Protein AF-A0A168PAD0-F1 (afdb_monomer)

Organism: NCBI:txid747725

Foldseek 3Di:
DPDAQEAEFAWFDDPNFIATADLQAQHGDDGGPLNVVLVVLVCQQVDALAEHEYEYEHHNHPGAAELVVNLVSVLVVLQVSQVVFFPHDHRDRLDRQQFDADDPDDDDDSCVVQDDDQVVCPPDDDSDPTDGRYHYAYAYDPRHHYDPPDDRRRHYYDQEDELPPDQQQDLLSLQQSQCVRLQPQGTAYARDPDHNPDPPPPPCDLQSVLCQCQPPSHNNLLAGDLNYAHDYYDDDPCPVCVVVVVVVVVLSVVSNVCSVVVNRDDDARDPRDPDRDDRDDDDD

Secondary structure (DSSP, 8-state):
-----EEEEEEEEETTEEEEE-TTT-PEEEEEHHHHHHHHHHHHHHS-S-EEEEEEE--S-SSPPBHHHHHHHHHHHHHHHHHTSTTPPPPBTTB-TTB----SSSPPPHHHHH---GGGGGSSSS----S---EEEEEE-TTSBPPTTPPPSSEEPP-EEETTSS---SHHHHHHHHHHHHHS-SSEEEEE---TTS-S-----HHHHHHHHHSTTTT-GGGS-TT-EEEEEE-S-HHHHHHHHHHHHHHHHHHHHHHHHT---PPPPPTT-SS---------

Structure (mmCIF, N/CA/C/O backbone):
data_AF-A0A168PAD0-F1
#
_entry.id   AF-A0A168PAD0-F1
#
loop_
_atom_site.group_PDB
_atom_site.id
_atom_site.type_symbol
_atom_site.label_atom_id
_atom_site.label_alt_id
_atom_site.label_comp_id
_atom_site.label_asym_id
_atom_site.label_entity_id
_atom_site.label_seq_id
_atom_site.pdbx_PDB_ins_code
_atom_site.Cartn_x
_atom_site.Cartn_y
_atom_site.Cartn_z
_atom_site.occupancy
_atom_site.B_iso_or_equiv
_atom_site.auth_seq_id
_atom_site.auth_comp_id
_atom_site.auth_asym_id
_atom_site.auth_atom_id
_atom_site.pdbx_PDB_model_num
ATOM 1 N N . MET A 1 1 ? -12.397 -4.092 -12.995 1.00 30.86 1 MET A N 1
ATOM 2 C CA . MET A 1 1 ? -11.655 -2.918 -12.488 1.00 30.86 1 MET A CA 1
ATOM 3 C C . MET A 1 1 ? -10.176 -3.106 -12.804 1.00 30.86 1 MET A C 1
ATOM 5 O O . MET A 1 1 ? -9.681 -4.221 -12.691 1.00 30.86 1 MET A O 1
ATOM 9 N N . ILE A 1 2 ? -9.504 -2.069 -13.299 1.00 31.31 2 ILE A N 1
ATOM 10 C CA . ILE A 1 2 ? -8.097 -2.112 -13.714 1.00 31.31 2 ILE A CA 1
ATOM 11 C C . ILE A 1 2 ? -7.211 -2.042 -12.455 1.00 31.31 2 ILE A C 1
ATOM 13 O O . ILE A 1 2 ? -7.026 -0.975 -11.891 1.00 31.31 2 ILE A O 1
ATOM 17 N N . GLY A 1 3 ? -6.747 -3.209 -12.000 1.00 49.91 3 GLY A N 1
ATOM 18 C CA . GLY A 1 3 ? -5.393 -3.519 -11.507 1.00 49.91 3 GLY A CA 1
ATOM 19 C C . GLY A 1 3 ? -4.693 -2.727 -10.394 1.00 49.91 3 GLY A C 1
ATOM 20 O O . GLY A 1 3 ? -3.545 -3.062 -10.133 1.00 49.91 3 GLY A O 1
ATOM 21 N N . ILE A 1 4 ? -5.282 -1.728 -9.731 1.00 51.38 4 ILE A N 1
ATOM 22 C CA . ILE A 1 4 ? -4.601 -1.093 -8.585 1.00 51.38 4 ILE A CA 1
ATOM 23 C C . ILE A 1 4 ? -4.608 -2.077 -7.402 1.00 51.38 4 ILE A C 1
ATOM 25 O O . ILE A 1 4 ? -5.664 -2.540 -6.967 1.00 51.38 4 ILE A O 1
ATOM 29 N N . ARG A 1 5 ? -3.413 -2.449 -6.932 1.00 70.50 5 ARG A N 1
ATOM 30 C CA . ARG A 1 5 ? -3.175 -3.399 -5.822 1.00 70.50 5 ARG A CA 1
ATOM 31 C C . ARG A 1 5 ? -2.436 -2.765 -4.647 1.00 70.50 5 ARG A C 1
ATOM 33 O O . ARG A 1 5 ? -2.144 -3.440 -3.665 1.00 70.50 5 ARG A O 1
ATOM 40 N N . TYR A 1 6 ? -2.140 -1.477 -4.758 1.00 77.44 6 TYR A N 1
ATOM 41 C CA . TYR A 1 6 ? -1.483 -0.687 -3.737 1.00 77.44 6 TYR A CA 1
ATOM 42 C C . TYR A 1 6 ? -2.097 0.707 -3.707 1.00 77.44 6 TYR A C 1
ATOM 44 O O . TYR A 1 6 ? -2.175 1.372 -4.740 1.00 77.44 6 TYR A O 1
ATOM 52 N N . LEU A 1 7 ? -2.537 1.128 -2.531 1.00 79.31 7 LEU A N 1
ATOM 53 C CA . LEU A 1 7 ? -3.047 2.460 -2.261 1.00 79.31 7 LEU A CA 1
ATOM 54 C C . LEU A 1 7 ? -2.111 3.121 -1.266 1.00 79.31 7 LEU A C 1
ATOM 56 O O . LEU A 1 7 ? -1.847 2.565 -0.204 1.00 79.31 7 LEU A O 1
ATOM 60 N N . ASP A 1 8 ? -1.632 4.307 -1.616 1.00 80.81 8 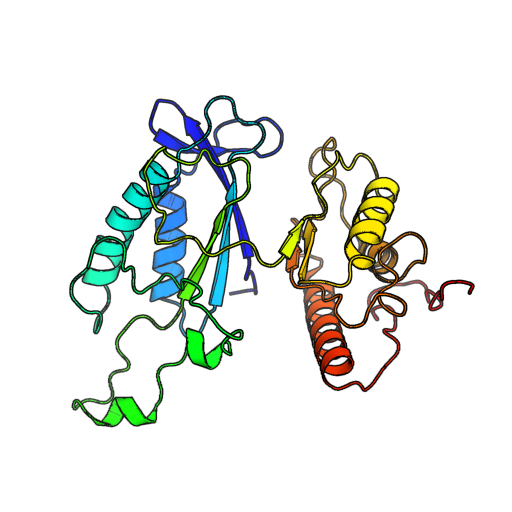ASP A N 1
ATOM 61 C CA . ASP A 1 8 ? -0.766 5.091 -0.753 1.00 80.81 8 ASP A CA 1
ATOM 62 C C . ASP A 1 8 ? -1.521 6.318 -0.253 1.00 80.81 8 ASP A C 1
ATOM 64 O O . ASP A 1 8 ? -1.874 7.199 -1.038 1.00 80.81 8 ASP A O 1
ATOM 68 N N . ILE A 1 9 ? -1.831 6.349 1.041 1.00 86.75 9 ILE A N 1
ATOM 69 C CA . ILE A 1 9 ? -2.755 7.322 1.620 1.00 86.75 9 ILE A CA 1
ATOM 70 C C . ILE A 1 9 ? -2.011 8.133 2.668 1.00 86.75 9 ILE A C 1
ATOM 72 O O . ILE A 1 9 ? -1.658 7.632 3.735 1.00 86.75 9 ILE A O 1
ATOM 76 N N . ASN A 1 10 ? -1.803 9.411 2.375 1.00 88.56 10 ASN A N 1
ATOM 77 C CA . ASN A 1 10 ? -1.259 10.345 3.344 1.00 88.56 10 ASN A CA 1
ATOM 78 C C . ASN A 1 10 ? -2.397 10.981 4.149 1.00 88.56 10 ASN A C 1
ATOM 80 O O . ASN A 1 10 ? -3.349 11.509 3.573 1.00 88.56 10 ASN A O 1
ATOM 84 N N . LEU A 1 11 ? -2.305 10.905 5.473 1.00 92.75 11 LEU A N 1
ATOM 85 C CA . LEU A 1 11 ? -3.314 11.377 6.411 1.00 92.75 11 LEU A CA 1
ATOM 86 C C . LEU A 1 11 ? -2.775 12.522 7.263 1.00 92.75 11 LEU A C 1
ATOM 88 O O . LEU A 1 11 ? -1.593 12.577 7.598 1.00 92.75 11 LEU A O 1
ATOM 92 N N . CYS A 1 12 ? -3.665 13.419 7.664 1.00 92.69 12 CYS A N 1
ATOM 93 C CA . CYS A 1 12 ? -3.387 14.416 8.688 1.00 92.69 12 CYS A CA 1
ATOM 94 C C . CYS A 1 12 ? -4.650 14.768 9.466 1.00 92.69 12 CYS A C 1
ATOM 96 O O . CYS A 1 12 ? -5.770 14.450 9.053 1.00 92.69 12 CYS A O 1
ATOM 98 N N . LYS A 1 13 ? -4.475 15.435 10.609 1.00 93.69 13 LYS A N 1
ATOM 99 C CA . LYS A 1 13 ? -5.596 16.027 11.338 1.00 93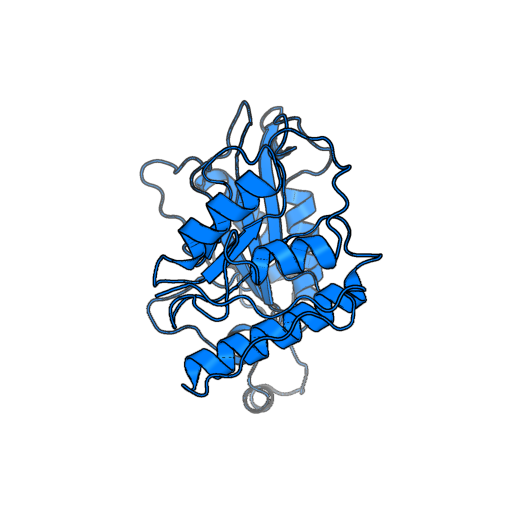.69 13 LYS A CA 1
ATOM 100 C C . LYS A 1 13 ? -5.892 17.407 10.765 1.00 93.69 13 LYS A C 1
ATOM 102 O O . LYS A 1 13 ? -5.046 18.300 10.785 1.00 93.69 13 LYS A O 1
ATOM 107 N N . HIS A 1 14 ? -7.118 17.597 10.297 1.00 91.75 14 HIS A N 1
ATOM 108 C CA . HIS A 1 14 ? -7.639 18.899 9.910 1.00 91.75 14 HIS A CA 1
ATOM 109 C C . HIS A 1 14 ? -8.896 19.182 10.722 1.00 91.75 14 HIS A C 1
ATOM 111 O O . HIS A 1 14 ? -9.855 18.418 10.672 1.00 91.75 14 HIS A O 1
ATOM 117 N N . GLN A 1 15 ? -8.878 20.262 11.509 1.00 89.50 15 GLN A N 1
ATOM 118 C CA . GLN A 1 15 ? -9.999 20.635 12.387 1.00 89.50 15 GLN A CA 1
ATOM 119 C C . GLN A 1 15 ? -10.435 19.498 13.338 1.00 89.50 15 GLN A C 1
ATOM 121 O O . GLN A 1 15 ? -11.611 19.350 13.650 1.00 89.50 15 GLN A O 1
ATOM 126 N N . GLY A 1 16 ? -9.480 18.681 13.797 1.00 86.88 16 GLY A N 1
ATOM 127 C CA . GLY A 1 16 ? -9.737 17.547 14.692 1.00 86.88 16 GLY A CA 1
ATOM 128 C C . GLY A 1 16 ? -10.266 16.280 14.009 1.00 86.88 16 GLY A C 1
ATOM 129 O O . GLY A 1 16 ? -10.467 15.282 14.691 1.00 86.88 16 GLY A O 1
ATOM 130 N N . ILE A 1 17 ? -10.453 16.290 12.686 1.00 92.25 17 ILE A N 1
ATOM 131 C CA . ILE A 1 17 ? -10.908 15.137 11.899 1.00 92.25 17 ILE A CA 1
ATOM 132 C C . ILE A 1 17 ? -9.728 14.568 11.108 1.00 92.25 17 ILE A C 1
ATOM 134 O O . ILE A 1 17 ? -8.899 15.316 10.584 1.00 92.25 17 ILE A O 1
ATOM 138 N N . ILE A 1 18 ? -9.653 13.238 11.011 1.00 95.06 18 ILE A N 1
ATOM 139 C CA . ILE A 1 18 ? -8.667 12.561 10.167 1.00 95.06 18 ILE A CA 1
ATOM 140 C C . ILE A 1 18 ? -9.104 12.677 8.705 1.00 95.06 18 ILE A C 1
ATOM 142 O O . ILE A 1 18 ? -10.144 12.145 8.304 1.00 95.06 18 ILE A O 1
ATOM 146 N N . THR A 1 19 ? -8.293 13.352 7.897 1.00 94.81 19 THR A N 1
ATOM 147 C CA . THR A 1 19 ? -8.548 13.546 6.468 1.00 94.81 19 THR A CA 1
ATOM 148 C C . THR A 1 19 ? -7.358 13.116 5.623 1.00 94.81 19 THR A C 1
ATOM 150 O O . THR A 1 19 ? -6.249 12.941 6.133 1.00 94.81 19 THR A O 1
ATOM 153 N N . THR A 1 20 ? -7.592 12.923 4.328 1.00 92.06 20 THR A N 1
ATOM 154 C CA . THR A 1 20 ? -6.507 12.750 3.360 1.00 92.06 20 THR A CA 1
ATOM 155 C C . THR A 1 20 ? -5.791 14.074 3.139 1.00 92.06 20 THR A C 1
ATOM 157 O O . THR A 1 20 ? -6.423 15.128 3.112 1.00 92.06 20 THR A O 1
ATOM 160 N N . CYS A 1 21 ? -4.469 14.041 3.005 1.00 87.38 21 CYS A N 1
ATOM 161 C CA . CYS A 1 21 ? -3.647 15.240 2.881 1.00 87.38 21 CYS A CA 1
ATOM 162 C C . CYS A 1 21 ? -2.619 15.077 1.765 1.00 87.38 21 CYS A C 1
ATOM 164 O O . CYS A 1 21 ? -2.100 13.993 1.518 1.00 87.38 21 CYS A O 1
ATOM 166 N N . SER A 1 22 ? -2.313 16.165 1.072 1.00 81.12 22 SER A N 1
ATOM 167 C CA . SER A 1 22 ? -1.296 16.189 0.025 1.00 81.12 22 SER A CA 1
ATOM 168 C C . SER A 1 22 ? 0.078 15.849 0.608 1.00 81.12 22 SER A C 1
ATOM 170 O O . SER A 1 22 ? 0.540 16.501 1.541 1.00 81.12 22 SER A O 1
ATOM 172 N N . SER A 1 23 ? 0.769 14.852 0.050 1.00 77.12 23 SER A N 1
ATOM 173 C CA . SER A 1 23 ? 2.157 14.533 0.434 1.00 77.12 23 SER A CA 1
ATOM 174 C C . SER A 1 23 ? 3.158 15.634 0.071 1.00 77.12 23 SER A C 1
ATOM 176 O O . SER A 1 23 ? 4.284 15.621 0.563 1.00 77.12 23 SER A O 1
ATOM 178 N N . LYS A 1 24 ? 2.763 16.584 -0.788 1.00 73.12 24 LYS A N 1
ATOM 179 C CA . LYS A 1 24 ? 3.626 17.664 -1.277 1.00 73.12 24 LYS A CA 1
ATOM 180 C C . LYS A 1 24 ? 3.738 18.820 -0.287 1.00 73.12 24 LYS A C 1
ATOM 182 O O . LYS A 1 24 ? 4.821 19.356 -0.089 1.00 73.12 24 LYS A O 1
ATOM 187 N N . ASP A 1 25 ? 2.611 19.243 0.267 1.00 77.62 25 ASP A N 1
ATOM 188 C CA . ASP A 1 25 ? 2.506 20.469 1.066 1.00 77.62 25 ASP A CA 1
ATOM 189 C C . ASP A 1 25 ? 1.687 20.289 2.350 1.00 77.62 25 ASP A C 1
ATOM 191 O O . ASP A 1 25 ? 1.442 21.258 3.066 1.00 77.62 25 ASP A O 1
ATOM 195 N N . GLY A 1 26 ? 1.244 19.062 2.642 1.00 81.00 26 GLY A N 1
ATOM 196 C CA . GLY A 1 26 ? 0.466 18.741 3.834 1.00 81.00 26 GLY A CA 1
ATOM 197 C C . GLY A 1 26 ? -0.939 19.332 3.845 1.00 81.00 26 GLY A C 1
ATOM 198 O O . GLY A 1 26 ? -1.610 19.269 4.876 1.00 81.00 26 GLY A O 1
ATOM 199 N N . SER A 1 27 ? -1.390 19.925 2.734 1.00 86.50 27 SER A N 1
ATOM 200 C CA . SER A 1 27 ? -2.713 20.536 2.649 1.00 86.50 27 SER A CA 1
ATOM 201 C C . SER A 1 27 ? -3.809 19.475 2.754 1.00 86.50 27 SER A C 1
ATOM 203 O O . SER A 1 27 ? -3.714 18.395 2.166 1.00 86.50 27 SER A O 1
ATOM 205 N N . ALA A 1 28 ? -4.851 19.778 3.529 1.00 89.25 28 ALA A N 1
ATOM 206 C CA . ALA A 1 28 ? -6.005 18.902 3.670 1.00 89.25 28 ALA A CA 1
ATOM 207 C C . ALA A 1 28 ? -6.751 18.791 2.334 1.00 89.25 28 ALA A C 1
ATOM 209 O O . ALA A 1 28 ? -7.076 19.796 1.700 1.00 89.25 28 ALA A O 1
ATOM 210 N N . LEU A 1 29 ? -7.035 17.560 1.926 1.00 88.25 29 LEU A N 1
ATOM 211 C CA . LEU A 1 29 ? -7.863 17.239 0.774 1.00 88.25 29 LEU A CA 1
ATOM 212 C C . LEU A 1 29 ? -9.322 17.055 1.214 1.00 88.25 29 LEU A C 1
ATOM 214 O O . LEU A 1 29 ? -9.646 17.010 2.401 1.00 88.25 29 LEU A O 1
ATOM 218 N N . GLN A 1 30 ? -10.217 16.957 0.229 1.00 87.25 30 GLN A N 1
ATOM 219 C CA . GLN A 1 30 ? -11.663 16.918 0.465 1.00 87.25 30 GLN A CA 1
ATOM 220 C C . GLN A 1 30 ? -12.162 15.608 1.091 1.00 87.25 30 GLN A C 1
ATOM 222 O O . GLN A 1 30 ? -13.190 15.627 1.760 1.00 87.25 30 GLN A O 1
ATOM 227 N N . LYS A 1 31 ? -11.481 14.478 0.857 1.00 90.06 31 LYS A N 1
ATOM 228 C CA . LYS A 1 31 ? -11.929 13.165 1.343 1.00 90.06 31 LYS A CA 1
ATOM 229 C C . LYS A 1 31 ? -11.437 12.901 2.760 1.00 90.06 31 LYS A C 1
ATOM 231 O O . LYS A 1 31 ? -10.225 12.908 2.996 1.00 90.06 31 LYS A O 1
ATOM 236 N N . THR A 1 32 ? -12.356 12.573 3.662 1.00 94.19 32 THR A N 1
ATOM 237 C CA . THR A 1 32 ? -11.999 12.103 5.003 1.00 94.19 32 THR A CA 1
ATOM 238 C C . THR A 1 32 ? -11.404 10.698 4.942 1.00 94.19 32 THR A C 1
ATOM 240 O O . THR A 1 32 ? -11.571 9.972 3.958 1.00 94.19 32 THR A O 1
ATOM 243 N N . PHE A 1 33 ? -10.717 10.277 6.005 1.00 94.75 33 PHE A N 1
ATOM 244 C CA . PHE A 1 33 ? -10.249 8.893 6.083 1.00 94.75 33 PHE A CA 1
ATOM 245 C C . PHE A 1 33 ? -11.413 7.895 6.121 1.00 94.75 33 PHE A C 1
ATOM 247 O O . PHE A 1 33 ? -11.327 6.831 5.512 1.00 94.75 33 PHE A O 1
ATOM 254 N N . THR A 1 34 ? -12.527 8.281 6.747 1.00 95.38 34 THR A N 1
ATOM 255 C CA . THR A 1 34 ? -13.768 7.504 6.763 1.00 95.38 34 THR A CA 1
ATOM 256 C C . THR A 1 34 ? -14.314 7.264 5.357 1.00 95.38 34 THR A C 1
ATOM 258 O O . THR A 1 34 ? -14.653 6.130 5.026 1.00 95.38 34 THR A O 1
ATOM 261 N N . ASP A 1 35 ? -14.340 8.291 4.502 1.00 93.00 35 ASP A N 1
ATOM 262 C CA . ASP A 1 35 ? -14.800 8.151 3.112 1.00 93.00 35 ASP A CA 1
ATOM 263 C C . ASP A 1 35 ? -13.930 7.157 2.335 1.00 93.00 35 ASP A C 1
ATOM 265 O O . ASP A 1 35 ? -14.433 6.287 1.628 1.00 93.00 35 ASP A O 1
ATOM 269 N N . VAL A 1 36 ? -12.608 7.259 2.497 1.00 92.19 36 VAL A N 1
ATOM 270 C CA . VAL A 1 36 ? -11.660 6.394 1.787 1.00 92.19 36 VAL A CA 1
ATOM 271 C C . VAL A 1 36 ? -11.732 4.951 2.278 1.00 92.19 36 VAL A C 1
ATOM 273 O O . VAL A 1 36 ? -11.723 4.029 1.465 1.00 92.19 36 VAL A O 1
ATOM 276 N N . LEU A 1 37 ? -11.835 4.733 3.590 1.00 94.31 37 LEU A N 1
ATOM 277 C CA . LEU A 1 37 ? -12.022 3.393 4.136 1.00 94.31 37 LEU A CA 1
ATOM 278 C C . LEU A 1 37 ? -13.358 2.789 3.700 1.00 94.31 37 LEU A C 1
ATOM 280 O O . LEU A 1 37 ? -13.387 1.611 3.361 1.00 94.31 37 LEU A O 1
ATOM 284 N N . ASN A 1 38 ? -14.438 3.570 3.641 1.00 94.44 38 ASN A N 1
ATOM 285 C CA . ASN A 1 38 ? -15.711 3.087 3.107 1.00 94.44 38 ASN A CA 1
ATOM 286 C C . ASN A 1 38 ? -15.581 2.608 1.659 1.00 94.44 38 ASN A C 1
ATOM 288 O O . ASN A 1 38 ? -16.048 1.513 1.353 1.00 94.44 38 ASN A O 1
ATOM 292 N N . ASP A 1 39 ? -14.899 3.366 0.794 1.00 91.00 39 ASP A N 1
ATOM 293 C CA . ASP A 1 39 ? -14.623 2.945 -0.587 1.00 91.00 39 ASP A CA 1
ATOM 294 C C . ASP A 1 39 ? -13.841 1.611 -0.623 1.00 91.00 39 ASP A C 1
ATOM 296 O O . ASP A 1 39 ? -14.162 0.710 -1.401 1.00 91.00 39 ASP A O 1
ATOM 300 N N . ILE A 1 40 ? -12.840 1.458 0.252 1.00 92.38 40 ILE A N 1
ATOM 301 C CA . ILE A 1 40 ? -12.007 0.250 0.385 1.00 92.38 40 ILE A CA 1
ATOM 302 C C . ILE A 1 40 ? -12.827 -0.957 0.860 1.00 92.38 40 ILE A C 1
ATOM 304 O O . ILE A 1 40 ? -12.716 -2.044 0.284 1.00 92.38 40 ILE A O 1
ATOM 308 N N . PHE A 1 41 ? -13.651 -0.791 1.895 1.00 91.81 41 PHE A N 1
ATOM 309 C CA . PHE A 1 41 ? -14.495 -1.858 2.428 1.00 91.81 41 PHE A CA 1
ATOM 310 C C . PHE A 1 41 ? -15.586 -2.263 1.437 1.00 91.81 41 PHE A C 1
ATOM 312 O O . PHE A 1 41 ? -15.759 -3.455 1.190 1.00 91.81 41 PHE A O 1
ATOM 319 N N . HIS A 1 42 ? -16.254 -1.299 0.795 1.00 90.44 42 HIS A N 1
ATOM 320 C CA . HIS A 1 42 ? -17.215 -1.581 -0.271 1.00 90.44 42 HIS A CA 1
ATOM 321 C C . HIS A 1 42 ? -16.571 -2.366 -1.409 1.00 90.44 42 HIS A C 1
ATOM 323 O O . HIS A 1 42 ? -17.093 -3.404 -1.810 1.00 90.44 42 HIS A O 1
ATOM 329 N N . PHE A 1 43 ? -15.397 -1.938 -1.878 1.00 87.88 43 PHE A N 1
ATOM 330 C CA . PHE A 1 43 ? -14.661 -2.689 -2.890 1.00 87.88 43 PHE A CA 1
ATOM 331 C C . PHE A 1 43 ? -14.342 -4.117 -2.429 1.00 87.88 43 PHE A C 1
ATOM 333 O O . PHE A 1 43 ? -14.507 -5.059 -3.202 1.00 87.88 43 PHE A O 1
ATOM 340 N N . SER A 1 44 ? -13.918 -4.284 -1.174 1.00 87.75 44 SER A N 1
ATOM 341 C CA . SER A 1 44 ? -13.547 -5.586 -0.606 1.00 87.75 44 SER A CA 1
ATOM 342 C C . SER A 1 44 ? -14.739 -6.516 -0.380 1.00 87.75 44 SER A C 1
ATOM 344 O O . SER A 1 44 ? -14.592 -7.734 -0.388 1.00 87.75 44 SER A O 1
ATOM 346 N N . ARG A 1 45 ? -15.932 -5.959 -0.193 1.00 83.25 45 ARG A N 1
ATOM 347 C CA . ARG A 1 45 ? -17.167 -6.733 -0.115 1.00 83.25 45 ARG A CA 1
ATOM 348 C C . ARG A 1 45 ? -17.673 -7.121 -1.505 1.00 83.25 45 ARG A C 1
ATOM 350 O O . ARG A 1 45 ? -18.065 -8.262 -1.720 1.00 83.25 45 ARG A O 1
ATOM 357 N N . ASP A 1 46 ? -17.650 -6.179 -2.444 1.00 83.62 46 ASP A N 1
ATOM 358 C CA . ASP A 1 46 ? -18.325 -6.327 -3.736 1.00 83.62 46 ASP A CA 1
ATOM 359 C C . ASP A 1 46 ? -17.443 -7.028 -4.790 1.00 83.62 46 ASP A C 1
ATOM 361 O O . ASP A 1 46 ? -17.946 -7.652 -5.727 1.00 83.62 46 ASP A O 1
ATOM 365 N N . SER A 1 47 ? -16.116 -6.943 -4.658 1.00 82.94 47 SER A N 1
ATOM 366 C CA . SER A 1 47 ? -15.161 -7.655 -5.514 1.00 82.94 47 SER A CA 1
ATOM 367 C C . SER A 1 47 ? -14.634 -8.885 -4.793 1.00 82.94 47 SER A C 1
ATOM 369 O O . SER A 1 47 ? -14.178 -8.786 -3.661 1.00 82.94 47 SER A O 1
ATOM 371 N N . VAL A 1 48 ? -14.635 -10.043 -5.453 1.00 80.75 48 VAL A N 1
ATOM 372 C CA . VAL A 1 48 ? -14.173 -11.309 -4.859 1.00 80.75 48 VAL A CA 1
ATOM 373 C C . VAL A 1 48 ? -12.731 -11.639 -5.247 1.00 80.75 48 VAL A C 1
ATOM 375 O O . VAL A 1 48 ? -12.272 -11.272 -6.333 1.00 80.75 48 VAL A O 1
ATOM 378 N N . GLN A 1 49 ? -12.035 -12.370 -4.372 1.00 79.25 49 GLN A N 1
ATOM 379 C CA . GLN A 1 49 ? -10.697 -12.931 -4.595 1.00 79.25 49 GLN A CA 1
ATOM 380 C C . GLN A 1 49 ? -9.642 -11.882 -4.967 1.00 79.25 49 GLN A C 1
ATOM 382 O O . GLN A 1 49 ? -8.762 -12.120 -5.796 1.00 79.25 49 GLN A O 1
ATOM 387 N N . GLN A 1 50 ? -9.742 -10.687 -4.388 1.00 81.62 50 GLN A N 1
ATOM 388 C CA . GLN A 1 50 ? -8.734 -9.647 -4.542 1.00 81.62 50 GLN A CA 1
ATOM 389 C C . GLN A 1 50 ? -7.864 -9.572 -3.286 1.00 81.62 50 GLN A C 1
ATOM 391 O O . GLN A 1 50 ? -8.322 -9.785 -2.164 1.00 81.62 50 GLN A O 1
ATOM 396 N N . PHE A 1 51 ? -6.597 -9.230 -3.490 1.00 83.50 51 PHE A N 1
ATOM 397 C CA . PHE A 1 51 ? -5.696 -8.815 -2.427 1.00 83.50 51 PHE A CA 1
ATOM 398 C C . PHE A 1 51 ? -5.056 -7.495 -2.824 1.00 83.50 51 PHE A C 1
ATOM 400 O O . PHE A 1 51 ? -4.610 -7.345 -3.962 1.00 83.50 51 PHE A O 1
ATOM 407 N N . PHE A 1 52 ? -5.019 -6.536 -1.912 1.00 85.12 52 PHE A N 1
ATOM 408 C CA . PHE A 1 52 ? -4.335 -5.271 -2.138 1.00 85.12 52 PHE A CA 1
ATOM 409 C C . PHE A 1 52 ? -3.790 -4.712 -0.831 1.00 85.12 52 PHE A C 1
ATOM 411 O O . PHE A 1 52 ? -4.136 -5.152 0.261 1.00 85.12 52 PHE A O 1
ATOM 418 N N . ILE A 1 53 ? -2.887 -3.756 -0.947 1.00 86.31 53 ILE A N 1
ATOM 419 C CA . ILE A 1 53 ? -2.188 -3.167 0.184 1.00 86.31 53 ILE A CA 1
ATOM 420 C C . ILE A 1 53 ? -2.600 -1.708 0.295 1.00 86.31 53 ILE A C 1
ATOM 422 O O . ILE A 1 53 ? -2.714 -1.005 -0.706 1.00 86.31 53 ILE A O 1
ATOM 426 N N . VAL A 1 54 ? -2.813 -1.258 1.521 1.00 90.00 54 VAL A N 1
ATOM 427 C CA . VAL A 1 54 ? -3.119 0.123 1.857 1.00 90.00 54 VAL A CA 1
ATOM 428 C C . VAL A 1 54 ? -2.024 0.608 2.794 1.00 90.00 54 VAL A C 1
ATOM 430 O O . VAL A 1 54 ? -1.936 0.181 3.944 1.00 90.00 54 VAL A O 1
ATOM 433 N N . ASN A 1 55 ? -1.162 1.479 2.291 1.00 88.94 55 ASN A N 1
ATOM 434 C CA . ASN A 1 55 ? -0.106 2.082 3.078 1.00 88.94 55 ASN A CA 1
ATOM 435 C C . ASN A 1 55 ? -0.565 3.434 3.619 1.00 88.94 55 ASN A C 1
ATOM 437 O O . ASN A 1 55 ? -0.944 4.322 2.856 1.00 88.94 55 ASN A O 1
ATOM 441 N N . ILE A 1 56 ? -0.515 3.583 4.939 1.00 90.31 56 ILE A N 1
ATOM 442 C CA . ILE A 1 56 ? -0.871 4.817 5.633 1.00 90.31 56 ILE A CA 1
ATOM 443 C C . ILE A 1 56 ? 0.396 5.611 5.940 1.00 90.31 56 ILE A C 1
ATOM 445 O O . ILE A 1 56 ? 1.334 5.089 6.548 1.00 90.31 56 ILE A O 1
ATOM 449 N N . LYS A 1 57 ? 0.399 6.887 5.553 1.00 88.56 57 LYS A N 1
ATOM 450 C CA . LYS A 1 57 ? 1.448 7.854 5.890 1.00 88.56 57 LYS A CA 1
ATOM 451 C C . LYS A 1 57 ? 0.894 9.058 6.625 1.00 88.56 57 LYS A C 1
ATOM 453 O O . LYS A 1 57 ? -0.307 9.312 6.625 1.00 88.56 57 LYS A O 1
ATOM 458 N N . SER A 1 58 ? 1.810 9.819 7.204 1.00 86.88 58 SER A N 1
ATOM 459 C CA . SER A 1 58 ? 1.543 11.123 7.800 1.00 86.88 58 SER A CA 1
ATOM 460 C C . SER A 1 58 ? 2.730 12.063 7.561 1.00 86.88 58 SER A C 1
ATOM 462 O O . SER A 1 58 ? 3.324 12.608 8.489 1.00 86.88 58 SER A O 1
ATOM 464 N N . GLU A 1 59 ? 3.124 12.191 6.298 1.00 83.00 59 GLU A N 1
ATOM 465 C CA . GLU A 1 59 ? 4.321 12.894 5.837 1.00 83.00 59 GLU A CA 1
ATOM 466 C C . GLU A 1 59 ? 4.016 14.352 5.454 1.00 83.00 59 GLU A C 1
ATOM 468 O O . GLU A 1 59 ? 2.981 14.633 4.848 1.00 83.00 59 GLU A O 1
ATOM 473 N N . ASN A 1 60 ? 4.944 15.268 5.765 1.00 81.69 60 ASN A N 1
ATOM 474 C CA . ASN A 1 60 ? 4.896 16.695 5.407 1.00 81.69 60 ASN A CA 1
ATOM 475 C C . ASN A 1 60 ? 3.639 17.436 5.894 1.00 81.69 60 ASN A C 1
ATOM 477 O O . ASN A 1 60 ? 3.204 18.399 5.271 1.00 81.69 60 ASN A O 1
ATOM 481 N N . VAL A 1 61 ? 3.058 17.007 7.017 1.00 84.56 61 VAL A N 1
ATOM 482 C CA . VAL A 1 61 ? 1.809 17.558 7.567 1.00 84.56 61 VAL A CA 1
ATOM 483 C C . VAL A 1 61 ? 2.037 18.265 8.899 1.00 84.56 61 VAL A C 1
ATOM 485 O O . VAL A 1 61 ? 2.875 17.863 9.702 1.00 84.56 61 VAL A O 1
ATOM 488 N N . ALA A 1 62 ? 1.257 19.317 9.158 1.00 85.88 62 ALA A N 1
ATOM 489 C CA . ALA A 1 62 ? 1.371 20.103 10.389 1.00 85.88 62 ALA A CA 1
ATOM 490 C C . ALA A 1 62 ? 0.878 19.349 11.636 1.00 85.88 62 ALA A C 1
ATOM 492 O O . ALA A 1 62 ? 1.394 19.558 12.732 1.00 85.88 62 ALA A O 1
ATOM 493 N N . GLN A 1 63 ? -0.136 18.495 11.475 1.00 90.81 63 GLN A N 1
ATOM 494 C CA . GLN A 1 63 ? -0.705 17.692 12.555 1.00 90.81 63 GLN A CA 1
ATOM 495 C C . GLN A 1 63 ? -0.759 16.227 12.123 1.00 90.81 63 GLN A C 1
ATOM 497 O O . GLN A 1 63 ? -1.689 15.840 11.404 1.00 90.81 63 GLN A O 1
ATOM 502 N N . PRO A 1 64 ? 0.235 15.418 12.519 1.00 90.12 64 PRO A N 1
ATOM 503 C CA . PRO A 1 64 ? 0.250 14.018 12.159 1.00 90.12 64 PRO A CA 1
ATOM 504 C C . PRO A 1 64 ? -0.829 13.225 12.900 1.00 90.12 64 PRO A C 1
ATOM 506 O O . PRO A 1 64 ? -1.337 13.640 13.947 1.00 90.12 64 PRO A O 1
ATOM 509 N N . VAL A 1 65 ? -1.190 12.075 12.337 1.00 91.75 65 VAL A N 1
ATOM 510 C CA . VAL A 1 65 ? -2.169 11.157 12.937 1.00 91.75 65 VAL A CA 1
ATOM 511 C C . VAL A 1 65 ? -1.490 10.166 13.874 1.00 91.75 65 VAL A C 1
ATOM 513 O O . VAL A 1 65 ? -0.352 9.749 13.640 1.00 91.75 65 VAL A O 1
ATOM 516 N N . GLU A 1 66 ? -2.197 9.772 14.932 1.00 91.81 66 GLU A N 1
ATOM 517 C CA . GLU A 1 66 ? -1.716 8.750 15.855 1.00 91.81 66 GLU A CA 1
ATOM 518 C C . GLU A 1 66 ? -2.282 7.374 15.514 1.00 91.81 66 GLU A C 1
ATOM 520 O O . GLU A 1 66 ? -3.443 7.223 15.127 1.00 91.81 66 GLU A O 1
ATOM 525 N N . THR A 1 67 ? -1.476 6.340 15.748 1.00 91.62 67 THR A N 1
ATOM 526 C CA . THR A 1 67 ? -1.839 4.951 15.425 1.00 91.62 67 THR A CA 1
ATOM 527 C C . THR A 1 67 ? -3.159 4.518 16.077 1.00 91.62 67 THR A C 1
ATOM 529 O O . THR A 1 67 ? -3.996 3.892 15.430 1.00 91.62 67 THR A O 1
ATOM 532 N N . LYS A 1 68 ? -3.381 4.876 17.350 1.00 93.38 68 LYS A N 1
ATOM 533 C CA . LYS A 1 68 ? -4.601 4.506 18.085 1.00 93.38 68 LYS A CA 1
ATOM 534 C C . LYS A 1 68 ? -5.869 5.118 17.484 1.00 93.38 68 LYS A C 1
ATOM 536 O O . LYS A 1 68 ? -6.917 4.479 17.505 1.00 93.38 68 LYS A O 1
ATOM 541 N N . GLU A 1 69 ? -5.792 6.348 16.986 1.00 93.06 69 GLU A N 1
ATOM 542 C CA . GLU A 1 69 ? -6.945 7.031 16.391 1.00 93.06 69 GLU A CA 1
ATOM 543 C C . GLU A 1 69 ? -7.280 6.439 15.023 1.00 93.06 69 GLU A C 1
ATOM 545 O O . GLU A 1 69 ? -8.450 6.230 14.716 1.00 93.06 69 GLU A O 1
ATOM 550 N N . VAL A 1 70 ? -6.254 6.096 14.239 1.00 93.38 70 VAL A N 1
ATOM 551 C CA . VAL A 1 70 ? -6.425 5.414 12.952 1.00 93.38 70 VAL A CA 1
ATOM 552 C C . VAL A 1 70 ? -7.116 4.059 13.147 1.00 93.38 70 VAL A C 1
ATOM 554 O O . VAL A 1 70 ? -8.099 3.780 12.465 1.00 93.38 70 VAL A O 1
ATOM 557 N N . GLU A 1 71 ? -6.678 3.243 14.114 1.00 94.75 71 GLU A N 1
ATOM 558 C CA . GLU A 1 71 ? -7.333 1.954 14.399 1.00 94.75 71 GLU A CA 1
ATOM 559 C C . GLU A 1 71 ? -8.756 2.097 14.946 1.00 94.75 71 GLU A C 1
ATOM 561 O O . GLU A 1 71 ? -9.588 1.235 14.680 1.00 94.75 71 GLU A O 1
ATOM 566 N N . ALA A 1 72 ? -9.065 3.183 15.660 1.00 94.44 72 ALA A N 1
ATOM 567 C CA . ALA A 1 72 ? -10.425 3.429 16.134 1.00 94.44 72 ALA A CA 1
ATOM 568 C C . ALA A 1 72 ? -11.410 3.642 14.971 1.00 94.44 72 ALA A C 1
ATOM 570 O O . ALA A 1 72 ? -12.501 3.076 14.998 1.00 94.44 72 ALA A O 1
ATOM 571 N N . VAL A 1 73 ? -11.010 4.393 13.936 1.00 95.06 73 VAL A N 1
ATOM 572 C CA . VAL A 1 73 ? -11.823 4.571 12.717 1.00 95.06 73 VAL A CA 1
ATOM 573 C C . VAL A 1 73 ? -11.953 3.251 11.947 1.00 95.06 73 VAL A C 1
ATOM 575 O O . VAL A 1 73 ? -13.025 2.936 11.433 1.00 95.06 73 VAL A O 1
ATOM 578 N N . ILE A 1 74 ? -10.881 2.451 11.896 1.00 95.88 74 ILE A N 1
ATOM 579 C CA . ILE A 1 74 ? -10.904 1.123 11.264 1.00 95.88 74 ILE A CA 1
ATOM 580 C C . ILE A 1 74 ? -11.897 0.195 11.972 1.00 95.88 74 ILE A C 1
ATOM 582 O O . ILE A 1 74 ? -12.701 -0.437 11.295 1.00 95.88 74 ILE A O 1
ATOM 586 N N . ASP A 1 75 ? -11.863 0.119 13.306 1.00 95.12 75 ASP A N 1
ATOM 587 C CA . ASP A 1 75 ? -12.794 -0.699 14.096 1.00 95.12 75 ASP A CA 1
ATOM 588 C C . ASP A 1 75 ? -14.254 -0.294 13.842 1.00 95.12 75 ASP A C 1
ATOM 590 O O . ASP A 1 75 ? -15.105 -1.153 13.620 1.00 95.12 75 ASP A O 1
ATOM 594 N N . GLU A 1 76 ? -14.543 1.011 13.855 1.00 94.31 76 GLU A N 1
ATOM 595 C CA . GLU A 1 76 ? -15.895 1.540 13.645 1.00 94.31 76 GLU A CA 1
ATOM 596 C C . GLU A 1 76 ? -16.465 1.123 12.285 1.00 94.31 76 GLU A C 1
ATOM 598 O O . GLU A 1 76 ? -17.576 0.593 12.205 1.00 94.31 76 GLU A O 1
ATOM 603 N N . LEU A 1 77 ? -15.688 1.308 11.216 1.00 94.75 77 LEU A N 1
ATOM 604 C CA . LEU A 1 77 ? -16.127 0.945 9.872 1.00 94.75 77 LEU A CA 1
ATOM 605 C C . LEU A 1 77 ? -16.131 -0.560 9.650 1.00 94.75 77 LEU A C 1
ATOM 607 O O . LEU A 1 77 ? -17.046 -1.083 9.017 1.00 94.75 77 LEU A O 1
ATOM 611 N N . CYS A 1 78 ? -15.149 -1.273 10.193 1.00 93.00 78 CYS A N 1
ATOM 612 C CA . CYS A 1 78 ? -15.108 -2.715 10.052 1.00 93.00 78 CYS A CA 1
ATOM 613 C C . CYS A 1 78 ? -16.328 -3.375 10.692 1.00 93.00 78 CYS A C 1
ATOM 615 O O . CYS A 1 78 ? -16.895 -4.289 10.095 1.00 93.00 78 CYS A O 1
ATOM 617 N N . LYS A 1 79 ? -16.780 -2.880 11.851 1.00 93.25 79 LYS A N 1
ATOM 618 C CA . LYS A 1 79 ? -18.024 -3.334 12.472 1.00 93.25 79 LYS A CA 1
ATOM 619 C C . LYS A 1 79 ? -19.203 -3.213 11.507 1.00 93.25 79 LYS A C 1
ATOM 621 O O . LYS A 1 79 ? -19.861 -4.210 11.229 1.00 93.25 79 LYS A O 1
ATOM 626 N N . PHE A 1 80 ? -19.416 -2.019 10.952 1.00 91.94 80 PHE A N 1
ATOM 627 C CA . PHE A 1 80 ? -20.511 -1.755 10.017 1.00 91.94 80 PHE A CA 1
ATOM 628 C C . PHE A 1 80 ? -20.470 -2.679 8.789 1.00 91.94 80 PHE A C 1
ATOM 630 O O . PHE A 1 80 ? -21.485 -3.260 8.411 1.00 91.94 80 PHE A O 1
ATOM 637 N N . HIS A 1 81 ? -19.297 -2.844 8.170 1.00 90.31 81 HIS A N 1
ATOM 638 C CA . HIS A 1 81 ? -19.161 -3.662 6.958 1.00 90.31 81 HIS A CA 1
ATOM 639 C C . HIS A 1 81 ? -19.206 -5.167 7.234 1.00 90.31 81 HIS A C 1
ATOM 641 O O . HIS A 1 81 ? -19.686 -5.915 6.384 1.00 90.31 81 HIS A O 1
ATOM 647 N N . THR A 1 82 ? -18.759 -5.611 8.410 1.00 85.56 82 THR A N 1
ATOM 648 C CA . THR A 1 82 ? -18.894 -7.006 8.860 1.00 85.56 82 THR A CA 1
ATOM 649 C C . THR A 1 82 ? -20.368 -7.335 9.074 1.00 85.56 82 THR A C 1
ATOM 651 O O . THR A 1 82 ? -20.890 -8.228 8.427 1.00 85.56 82 THR A O 1
ATOM 654 N N . GLU A 1 83 ? -21.096 -6.534 9.855 1.00 86.31 83 GLU A N 1
ATOM 655 C CA . GLU A 1 83 ? -22.535 -6.741 10.094 1.00 86.31 83 GLU A CA 1
ATOM 656 C C . GLU A 1 83 ? -23.378 -6.691 8.801 1.00 86.31 83 GLU A C 1
ATOM 658 O O . GLU A 1 83 ? -24.440 -7.307 8.720 1.00 86.31 83 GLU A O 1
ATOM 663 N N . ALA A 1 84 ? -22.903 -5.983 7.770 1.00 85.31 84 ALA A N 1
ATOM 664 C CA . ALA A 1 84 ? -23.544 -5.904 6.459 1.00 85.31 84 ALA A CA 1
ATOM 665 C C . ALA A 1 84 ? -23.152 -7.031 5.478 1.00 85.31 84 ALA A C 1
ATOM 667 O O . ALA A 1 84 ? -23.675 -7.059 4.360 1.00 85.31 84 ALA A O 1
ATOM 668 N N . THR A 1 85 ? -22.226 -7.927 5.835 1.00 79.44 85 THR A N 1
ATOM 669 C CA . THR A 1 85 ? -21.737 -9.000 4.956 1.00 79.44 85 THR A CA 1
ATOM 670 C C . THR A 1 85 ? -22.305 -10.346 5.399 1.00 79.44 85 THR A C 1
ATOM 672 O O . THR A 1 85 ? -22.087 -10.798 6.516 1.00 79.44 85 THR A O 1
ATOM 675 N N . ALA A 1 86 ? -23.042 -11.023 4.516 1.00 75.56 86 ALA A N 1
ATOM 676 C CA . ALA A 1 86 ? -23.579 -12.347 4.822 1.00 75.56 86 ALA A CA 1
ATOM 677 C C . ALA A 1 86 ? -22.444 -13.358 5.062 1.00 75.56 86 ALA A C 1
ATOM 679 O O . ALA A 1 86 ? -21.476 -13.383 4.302 1.00 75.56 86 ALA A O 1
ATOM 680 N N . GLY A 1 87 ? -22.577 -14.201 6.092 1.00 70.25 87 GLY A N 1
ATOM 681 C CA . GLY A 1 87 ? -21.608 -15.250 6.441 1.00 70.25 87 GLY A CA 1
ATOM 682 C C . GLY A 1 87 ? -20.320 -14.768 7.103 1.00 70.25 87 GLY A C 1
ATOM 683 O O . GLY A 1 87 ? -19.326 -15.489 7.079 1.00 70.25 87 GLY A O 1
ATOM 684 N N . THR A 1 88 ? -20.303 -13.559 7.663 1.00 69.19 88 THR A N 1
ATOM 685 C CA . THR A 1 88 ? -19.254 -13.143 8.601 1.00 69.19 88 THR A CA 1
ATOM 686 C C . THR A 1 88 ? -19.737 -13.264 10.040 1.00 69.19 88 THR A C 1
ATOM 688 O O . THR A 1 88 ? -20.900 -12.974 10.317 1.00 69.19 88 THR A O 1
ATOM 691 N N . ASP A 1 89 ? -18.835 -13.649 10.943 1.00 68.12 89 ASP A N 1
ATOM 692 C CA . ASP A 1 89 ? -19.099 -13.715 12.384 1.00 68.12 89 ASP A CA 1
ATOM 693 C C . ASP A 1 89 ? -19.377 -12.330 12.999 1.00 68.12 89 ASP A C 1
ATOM 695 O O . ASP A 1 89 ? -19.177 -11.287 12.367 1.00 68.12 89 ASP A O 1
ATOM 699 N N . GLU A 1 90 ? -19.820 -12.317 14.261 1.00 74.81 90 GLU A N 1
ATOM 700 C CA . GLU A 1 90 ? -19.953 -11.082 15.035 1.00 74.81 90 GLU A CA 1
ATOM 701 C C . GLU A 1 90 ? -18.622 -10.317 15.091 1.00 74.81 90 GLU A C 1
ATOM 703 O O . GLU A 1 90 ? -17.551 -10.889 15.298 1.00 74.81 90 GLU A O 1
ATOM 708 N N . PHE A 1 91 ? -18.692 -8.994 14.929 1.00 82.62 91 PHE A N 1
ATOM 709 C CA . PHE A 1 91 ? -17.511 -8.140 14.965 1.00 82.62 91 PHE A CA 1
ATOM 710 C C . PHE A 1 91 ? -16.791 -8.224 16.318 1.00 82.62 91 PHE A C 1
ATOM 712 O O . PHE A 1 91 ? -17.352 -7.883 17.365 1.00 82.62 91 PHE A O 1
ATOM 719 N N . VAL A 1 92 ? -15.502 -8.557 16.271 1.00 84.25 92 VAL A N 1
ATOM 720 C CA . VAL A 1 92 ? -14.587 -8.475 17.408 1.00 84.25 92 VAL A CA 1
ATOM 721 C C . VAL A 1 92 ? -13.626 -7.310 17.185 1.00 84.25 92 VAL A C 1
ATOM 723 O O . VAL A 1 92 ? -12.993 -7.165 16.139 1.00 84.25 92 VAL A O 1
ATOM 726 N N . LYS A 1 93 ? -13.516 -6.441 18.193 1.00 84.31 93 LYS A N 1
ATOM 727 C CA . LYS A 1 93 ? -12.615 -5.287 18.145 1.00 84.31 93 LYS A CA 1
ATOM 728 C C . LYS A 1 93 ? -11.179 -5.756 17.906 1.00 84.31 93 LYS A C 1
ATOM 730 O O . LYS A 1 93 ? -10.726 -6.654 18.608 1.00 84.31 93 LYS A O 1
ATOM 735 N N . LYS A 1 94 ? -10.449 -5.083 17.010 1.00 85.88 94 LYS A N 1
ATOM 736 C CA . LYS A 1 94 ? -9.094 -5.457 16.561 1.00 85.88 94 LYS A CA 1
ATOM 737 C C . LYS A 1 94 ? -9.008 -6.731 15.705 1.00 85.88 94 LYS A C 1
ATOM 739 O O . LYS A 1 94 ? -7.902 -7.139 15.361 1.00 85.88 94 LYS A O 1
ATOM 744 N N . GLU A 1 95 ? -10.135 -7.321 15.312 1.00 86.88 95 GLU A N 1
ATOM 745 C CA . GLU A 1 95 ? -10.206 -8.552 14.517 1.00 86.88 95 GLU A CA 1
ATOM 746 C C . GLU A 1 95 ? -11.144 -8.355 13.320 1.00 86.88 95 GLU A C 1
ATOM 748 O O . GLU A 1 95 ? -12.253 -8.873 13.234 1.00 86.88 95 GLU A O 1
ATOM 753 N N . CYS A 1 96 ? -10.684 -7.546 12.372 1.00 88.56 96 CYS A N 1
ATOM 754 C CA . CYS A 1 96 ? -11.457 -7.176 11.201 1.00 88.56 96 CYS A CA 1
ATOM 755 C C . CYS A 1 96 ? -11.319 -8.229 10.094 1.00 88.56 96 CYS A C 1
ATOM 757 O O . CYS A 1 96 ? -10.217 -8.390 9.560 1.00 88.56 96 CYS A O 1
ATOM 759 N N . PRO A 1 97 ? -12.407 -8.880 9.642 1.00 86.00 97 PRO A N 1
ATOM 760 C CA . PRO A 1 97 ? -12.321 -9.946 8.648 1.00 86.00 97 PRO A CA 1
ATOM 761 C C . PRO A 1 97 ? -11.875 -9.464 7.265 1.00 86.00 97 PRO A C 1
ATOM 763 O O . PRO A 1 97 ? -11.505 -10.288 6.441 1.00 86.00 97 PRO A O 1
ATOM 766 N N . PHE A 1 98 ? -11.868 -8.167 6.967 1.00 89.06 98 PHE A N 1
ATOM 767 C CA . PHE A 1 98 ? -11.349 -7.650 5.695 1.00 89.06 98 PHE A CA 1
ATOM 768 C C . PHE A 1 98 ? -9.839 -7.414 5.710 1.00 89.06 98 PHE A C 1
ATOM 770 O O . PHE A 1 98 ? -9.228 -7.301 4.648 1.00 89.06 98 PHE A O 1
ATOM 777 N N . ILE A 1 99 ? -9.230 -7.346 6.894 1.00 90.88 99 ILE A N 1
ATOM 778 C CA . ILE A 1 99 ? -7.834 -6.952 7.047 1.00 90.88 99 ILE A CA 1
ATOM 779 C C . ILE A 1 99 ? -6.983 -8.198 7.260 1.00 90.88 99 ILE A C 1
ATOM 781 O O . ILE A 1 99 ? -7.177 -8.949 8.211 1.00 90.88 99 ILE A O 1
ATOM 785 N N . TYR A 1 100 ? -6.010 -8.410 6.380 1.00 89.38 100 TYR A N 1
ATOM 786 C CA . TYR A 1 100 ? -4.997 -9.439 6.564 1.00 89.38 100 TYR A CA 1
ATOM 787 C C . TYR A 1 100 ? -3.812 -8.873 7.353 1.00 89.38 100 TYR A C 1
ATOM 789 O O . TYR A 1 100 ? -3.128 -7.945 6.906 1.00 89.38 100 TYR A O 1
ATOM 797 N N . THR A 1 101 ? -3.550 -9.469 8.513 1.00 86.94 101 THR A N 1
ATOM 798 C CA . THR A 1 101 ? -2.397 -9.173 9.363 1.00 86.94 101 THR A CA 1
ATOM 799 C C . THR A 1 101 ? -1.394 -10.316 9.265 1.00 86.94 101 THR A C 1
ATOM 801 O O . THR A 1 101 ? -1.718 -11.491 9.439 1.00 86.94 101 THR A O 1
ATOM 804 N N . ARG A 1 102 ? -0.145 -9.989 8.928 1.00 79.81 102 ARG A N 1
ATOM 805 C CA . ARG A 1 102 ? 0.885 -11.006 8.728 1.00 79.81 102 ARG A CA 1
ATOM 806 C C . ARG A 1 102 ? 1.314 -11.611 10.068 1.00 79.81 102 ARG A C 1
ATOM 808 O O . ARG A 1 102 ? 1.956 -10.944 10.876 1.00 79.81 102 ARG A O 1
ATOM 815 N N . GLY A 1 103 ? 1.041 -12.902 10.240 1.00 74.94 103 GLY A N 1
ATOM 816 C CA . GLY A 1 103 ? 1.585 -13.713 11.329 1.00 74.94 103 GLY A CA 1
ATOM 817 C C . GLY A 1 103 ? 3.062 -14.104 11.136 1.00 74.94 103 GLY A C 1
ATOM 818 O O . GLY A 1 103 ? 3.661 -13.846 10.085 1.00 74.94 103 GLY A O 1
ATOM 819 N N . PRO A 1 104 ? 3.680 -14.744 12.144 1.00 71.44 104 PRO A N 1
ATOM 820 C CA . PRO A 1 104 ? 5.032 -15.281 12.022 1.00 71.44 104 PRO A CA 1
ATOM 821 C C . PRO A 1 104 ? 5.069 -16.420 10.991 1.00 71.44 104 PRO A C 1
ATOM 823 O O . PRO A 1 104 ? 4.261 -17.342 11.059 1.00 71.44 104 PRO A O 1
ATOM 826 N N . GLY A 1 105 ? 6.023 -16.381 10.054 1.00 71.62 105 GLY A N 1
ATOM 827 C CA . GLY A 1 105 ? 6.210 -17.452 9.069 1.00 71.62 105 GLY A CA 1
ATOM 828 C C . GLY A 1 105 ? 6.493 -16.989 7.632 1.00 71.62 105 GLY A C 1
ATOM 829 O O . GLY A 1 105 ? 6.712 -15.790 7.383 1.00 71.62 105 GLY A O 1
ATOM 830 N N . PRO A 1 106 ? 6.541 -17.952 6.685 1.00 69.12 106 PRO A N 1
ATOM 831 C CA . PRO A 1 106 ? 6.649 -17.670 5.257 1.00 69.12 106 PRO A CA 1
ATOM 832 C C . PRO A 1 106 ? 5.404 -16.934 4.744 1.00 69.12 106 PRO A C 1
ATOM 834 O O . PRO A 1 106 ? 4.350 -16.946 5.376 1.00 69.12 106 PRO A O 1
ATOM 837 N N . TRP A 1 107 ? 5.538 -16.271 3.596 1.00 70.31 107 TRP A N 1
ATOM 838 C CA . TRP A 1 107 ? 4.408 -15.596 2.963 1.00 70.31 107 TRP A CA 1
ATOM 839 C C . TRP A 1 107 ? 3.390 -16.618 2.443 1.00 70.31 107 TRP A C 1
ATOM 841 O O . TRP A 1 107 ? 3.799 -17.518 1.703 1.00 70.31 107 TRP A O 1
ATOM 851 N N . PRO A 1 108 ? 2.099 -16.484 2.796 1.00 70.12 108 PRO A N 1
ATOM 852 C CA . PRO A 1 108 ? 1.052 -17.292 2.187 1.00 70.12 108 PRO A CA 1
ATOM 853 C C . PRO A 1 108 ? 0.878 -16.929 0.710 1.00 70.12 108 PRO A C 1
ATOM 855 O O . PRO A 1 108 ? 1.220 -15.819 0.283 1.00 70.12 108 PRO A O 1
ATOM 858 N N . SER A 1 109 ? 0.332 -17.857 -0.075 1.00 67.25 109 SER A N 1
ATOM 859 C CA . SER A 1 109 ? -0.090 -17.541 -1.437 1.00 67.25 109 SER A CA 1
ATOM 860 C C . SER A 1 109 ? -1.297 -16.596 -1.415 1.00 67.25 109 SER A C 1
ATOM 862 O O . SER A 1 109 ? -2.009 -16.501 -0.418 1.00 67.25 109 SER A O 1
ATOM 864 N N . VAL A 1 110 ? -1.562 -15.889 -2.521 1.00 70.44 110 VAL A N 1
ATOM 865 C CA . VAL A 1 110 ? -2.780 -15.062 -2.618 1.00 70.44 110 VAL A CA 1
ATOM 866 C C . VAL A 1 110 ? -4.020 -15.930 -2.423 1.00 70.44 110 VAL A C 1
ATOM 868 O O . VAL A 1 110 ? -4.924 -15.496 -1.721 1.00 70.44 110 VAL A O 1
ATOM 871 N N . ALA A 1 111 ? -4.025 -17.154 -2.962 1.00 65.56 111 ALA A N 1
ATOM 872 C CA . ALA A 1 111 ? -5.080 -18.134 -2.723 1.00 65.56 111 ALA A CA 1
ATOM 873 C C .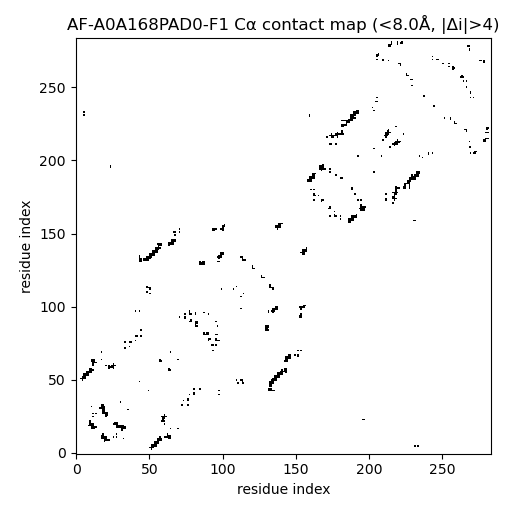 ALA A 1 111 ? -5.270 -18.386 -1.220 1.00 65.56 111 ALA A C 1
ATOM 875 O O . ALA A 1 111 ? -6.365 -18.212 -0.720 1.00 65.56 111 ALA A O 1
ATOM 876 N N . ASP A 1 112 ? -4.216 -18.623 -0.445 1.00 72.50 112 ASP A N 1
ATOM 877 C CA . ASP A 1 112 ? -4.367 -18.821 1.008 1.00 72.50 112 ASP A CA 1
ATOM 878 C C . ASP A 1 112 ? -4.919 -17.580 1.744 1.00 72.50 112 ASP A C 1
ATOM 880 O O . ASP A 1 112 ? -5.496 -17.698 2.824 1.00 72.50 112 ASP A O 1
ATOM 884 N N . VAL A 1 113 ? -4.734 -16.379 1.186 1.00 76.44 113 VAL A N 1
ATOM 885 C CA . VAL A 1 113 ? -5.216 -15.119 1.777 1.00 76.44 113 VAL A CA 1
ATOM 886 C C . VAL A 1 113 ? -6.658 -14.799 1.365 1.00 76.44 113 VAL A C 1
ATOM 888 O O . VAL A 1 113 ? -7.415 -14.256 2.170 1.00 76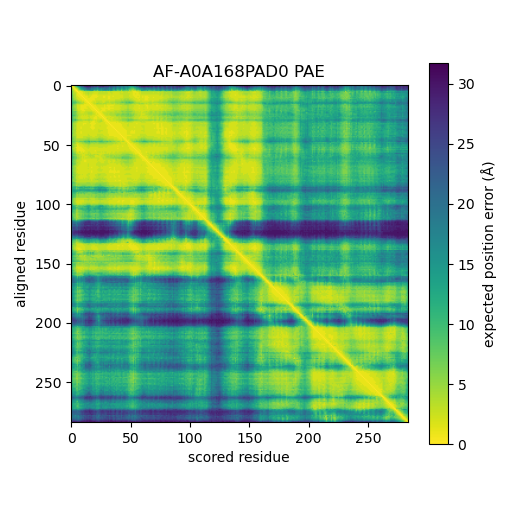.44 113 VAL A O 1
ATOM 891 N N . VAL A 1 114 ? -7.041 -15.090 0.117 1.00 72.69 114 VAL A N 1
ATOM 892 C CA . VAL A 1 114 ? -8.318 -14.657 -0.488 1.00 72.69 114 VAL A CA 1
ATOM 893 C C . VAL A 1 114 ? -9.273 -15.811 -0.818 1.00 72.69 114 VAL A C 1
ATOM 895 O O . VAL A 1 114 ? -10.466 -15.578 -1.020 1.00 72.69 114 VAL A O 1
ATOM 898 N N . GLU A 1 115 ? -8.778 -17.049 -0.882 1.00 61.47 115 GLU A N 1
ATOM 899 C CA . GLU A 1 115 ? -9.544 -18.272 -1.140 1.00 61.47 115 GLU A CA 1
ATOM 900 C C . GLU A 1 115 ? -9.885 -19.039 0.139 1.00 61.47 115 GLU A C 1
ATOM 902 O O . GLU A 1 115 ? -9.117 -19.790 0.730 1.00 61.47 115 GLU A O 1
ATOM 907 N N . TYR A 1 116 ? -11.150 -18.859 0.488 1.00 50.44 116 TYR A N 1
ATOM 908 C CA . TYR A 1 116 ? -12.169 -19.899 0.602 1.00 50.44 116 TYR A CA 1
ATOM 909 C C . TYR A 1 116 ? -11.868 -21.206 -0.174 1.00 50.44 116 TYR A C 1
ATOM 911 O O . TYR A 1 116 ? -11.904 -21.219 -1.406 1.00 50.44 116 TYR A O 1
ATOM 919 N N . TYR A 1 117 ? -11.641 -22.313 0.543 1.00 45.75 117 TYR A N 1
ATOM 920 C CA . TYR A 1 117 ? -11.582 -23.668 -0.024 1.00 45.75 117 TYR A CA 1
ATOM 921 C C . TYR A 1 117 ? -12.972 -24.083 -0.553 1.00 45.75 117 TYR A C 1
ATOM 923 O O . TYR A 1 117 ? -13.898 -24.208 0.253 1.00 45.75 117 TYR A O 1
ATOM 931 N N . PRO A 1 118 ? -13.144 -24.362 -1.862 1.00 42.72 118 PRO A N 1
ATOM 932 C CA . PRO A 1 118 ? -14.423 -24.800 -2.437 1.00 42.72 118 PRO A CA 1
ATOM 933 C C . PRO A 1 118 ? -14.987 -26.074 -1.788 1.00 42.72 118 PRO A C 1
ATOM 935 O O . PRO A 1 118 ? -16.200 -26.257 -1.734 1.00 42.72 118 PRO A O 1
ATOM 938 N N . ASP A 1 119 ? -14.115 -26.924 -1.244 1.00 43.59 119 ASP A N 1
ATOM 939 C CA . ASP A 1 119 ? -14.499 -28.184 -0.602 1.00 43.59 119 ASP A CA 1
ATOM 940 C C . ASP A 1 119 ? -15.134 -27.980 0.789 1.00 43.59 119 ASP A C 1
ATOM 942 O O . ASP A 1 119 ? -15.826 -28.867 1.288 1.00 43.59 119 ASP A O 1
ATOM 946 N N . MET A 1 120 ? -14.963 -26.802 1.408 1.00 41.00 120 MET A N 1
ATOM 947 C CA . MET A 1 120 ? -15.610 -26.452 2.683 1.00 41.00 120 MET A CA 1
ATOM 948 C C . MET A 1 120 ? -17.003 -25.823 2.508 1.00 41.00 120 MET A C 1
ATOM 950 O O . MET A 1 120 ? -17.772 -25.775 3.462 1.00 41.00 120 MET A O 1
ATOM 954 N N . ALA A 1 121 ? -17.383 -25.436 1.284 1.00 40.38 121 ALA A N 1
ATOM 955 C CA . ALA A 1 121 ? -18.720 -24.929 0.950 1.00 40.38 121 ALA A CA 1
ATOM 956 C C . ALA A 1 121 ? -19.822 -26.007 0.975 1.00 40.38 121 ALA A C 1
ATOM 958 O O . ALA A 1 121 ? -21.001 -25.698 0.823 1.00 40.38 121 ALA A O 1
ATOM 959 N N . GLN A 1 122 ? -19.452 -27.284 1.121 1.00 40.50 122 GLN A N 1
ATOM 960 C CA . GLN A 1 122 ? -20.402 -28.400 1.120 1.00 40.50 122 GLN A CA 1
ATOM 961 C C . GLN A 1 122 ? -20.928 -28.778 2.511 1.00 40.50 122 GLN A C 1
ATOM 963 O O . GLN A 1 122 ? -21.766 -29.674 2.598 1.00 40.50 122 GLN A O 1
ATOM 968 N N . TRP A 1 123 ? -20.457 -28.140 3.590 1.00 42.00 123 TRP A N 1
ATOM 969 C CA . TRP A 1 123 ? -20.756 -28.600 4.953 1.00 42.00 123 TRP A CA 1
ATOM 970 C C . TRP A 1 123 ? -21.876 -27.867 5.694 1.00 42.00 123 TRP A C 1
ATOM 972 O O . TRP A 1 123 ? -22.358 -28.404 6.687 1.00 42.00 123 TRP A O 1
ATOM 982 N N . GLU A 1 124 ? -22.387 -26.743 5.190 1.00 39.66 124 GLU A N 1
ATOM 983 C CA . GLU A 1 124 ? -23.618 -26.135 5.712 1.00 39.66 124 GLU A CA 1
ATOM 984 C C . GLU A 1 124 ? -24.517 -25.753 4.531 1.00 39.66 124 GLU A C 1
ATOM 986 O O . GLU A 1 124 ? -24.160 -24.940 3.683 1.00 39.66 124 GLU A O 1
ATOM 991 N N . GLY A 1 125 ? -25.623 -26.488 4.403 1.00 39.25 125 GLY A N 1
ATOM 992 C CA . GLY A 1 125 ? -26.440 -26.588 3.198 1.00 39.25 125 GLY A CA 1
ATOM 993 C C . GLY A 1 125 ? -26.953 -25.252 2.673 1.00 39.25 125 GLY A C 1
ATOM 994 O O . GLY A 1 125 ? -27.762 -24.611 3.327 1.00 39.25 125 GLY A O 1
ATOM 995 N N . ASP A 1 126 ? -26.456 -24.882 1.491 1.00 40.56 126 ASP A N 1
ATOM 996 C CA . ASP A 1 126 ? -27.220 -24.358 0.339 1.00 40.56 126 ASP A CA 1
ATOM 997 C C . ASP A 1 126 ? -26.305 -23.829 -0.785 1.00 40.56 126 ASP A C 1
ATOM 999 O O . ASP A 1 126 ? -26.768 -23.210 -1.739 1.00 40.56 126 ASP A O 1
ATOM 1003 N N . GLY A 1 127 ? -24.993 -24.102 -0.749 1.00 45.69 127 GLY A N 1
ATOM 1004 C CA . GLY A 1 127 ? -24.093 -23.733 -1.851 1.00 45.69 127 GLY A CA 1
ATOM 1005 C C . GLY A 1 127 ? -23.959 -22.220 -2.066 1.00 45.69 127 GLY A C 1
ATOM 1006 O O . GLY A 1 127 ? -23.398 -21.794 -3.079 1.00 45.69 127 GLY A O 1
ATOM 1007 N N . GLU A 1 128 ? -24.451 -21.402 -1.131 1.00 47.19 128 GLU A N 1
ATOM 1008 C CA . GLU A 1 128 ? -24.264 -19.960 -1.152 1.00 47.19 128 GLU A CA 1
ATOM 1009 C C . GLU A 1 128 ? -22.857 -19.615 -0.660 1.00 47.19 128 GLU A C 1
ATOM 1011 O O . GLU A 1 128 ? -22.438 -19.927 0.454 1.00 47.19 128 GLU A O 1
ATOM 1016 N N . VAL A 1 129 ? -22.098 -18.966 -1.539 1.00 55.47 129 VAL A N 1
ATOM 1017 C CA . VAL A 1 129 ? -20.736 -18.519 -1.260 1.00 55.47 129 VAL A CA 1
ATOM 1018 C C . VAL A 1 129 ? -20.804 -17.257 -0.394 1.00 55.47 129 VAL A C 1
ATOM 1020 O O . VAL A 1 129 ? -20.915 -16.151 -0.921 1.00 55.47 129 VAL A O 1
ATOM 1023 N N . VAL A 1 130 ? -20.757 -17.427 0.926 1.00 57.66 130 VAL A N 1
ATOM 1024 C CA . VAL A 1 130 ? -20.871 -16.348 1.924 1.00 57.66 130 VAL A CA 1
ATOM 1025 C C . VAL A 1 130 ? -19.507 -15.975 2.546 1.00 57.66 130 VAL A C 1
ATOM 1027 O O . VAL A 1 130 ? -18.554 -16.752 2.479 1.00 57.66 130 VAL A O 1
ATOM 1030 N N . GLY A 1 131 ? -19.389 -14.774 3.124 1.00 67.56 131 GLY A N 1
ATOM 1031 C CA . GLY A 1 131 ? -18.200 -14.270 3.830 1.00 67.56 131 GLY A CA 1
ATOM 1032 C C . GLY A 1 131 ? -17.303 -13.298 3.040 1.00 67.56 131 GLY A C 1
ATOM 1033 O O . GLY A 1 131 ? -17.536 -12.983 1.871 1.00 67.56 131 GLY A O 1
ATOM 1034 N N . VAL A 1 132 ? -16.237 -12.801 3.688 1.00 70.69 132 VAL A N 1
ATOM 1035 C CA . VAL A 1 132 ? -15.274 -11.857 3.083 1.00 70.69 132 VAL A CA 1
ATOM 1036 C C . VAL A 1 132 ? -14.250 -12.583 2.213 1.00 70.69 132 VAL A C 1
ATOM 1038 O O . VAL A 1 132 ? -13.402 -13.321 2.715 1.00 70.69 132 VAL A O 1
ATOM 1041 N N . ARG A 1 133 ? -14.276 -12.302 0.906 1.00 75.12 133 ARG A N 1
ATOM 1042 C CA . ARG A 1 133 ? -13.432 -12.968 -0.108 1.00 75.12 133 ARG A CA 1
ATOM 1043 C C . ARG A 1 133 ? -12.354 -12.087 -0.719 1.00 75.12 133 ARG A C 1
ATOM 1045 O O . ARG A 1 133 ? -11.596 -12.543 -1.566 1.00 75.12 133 ARG A O 1
ATOM 1052 N N . THR A 1 134 ? -12.294 -10.829 -0.321 1.00 84.69 134 THR A N 1
ATOM 1053 C CA . THR A 1 134 ? -11.192 -9.932 -0.649 1.00 84.69 134 THR A CA 1
ATOM 1054 C C . THR A 1 134 ? -10.622 -9.413 0.647 1.00 84.69 134 THR A C 1
ATOM 1056 O O . THR A 1 134 ? -11.362 -8.959 1.518 1.00 84.69 134 THR A O 1
ATOM 1059 N N . LYS A 1 135 ? -9.302 -9.490 0.770 1.00 87.75 135 LYS A N 1
ATOM 1060 C CA . LYS A 1 135 ? -8.585 -8.978 1.933 1.00 87.75 135 LYS A CA 1
ATOM 1061 C C . LYS A 1 135 ? -7.696 -7.830 1.502 1.00 87.75 135 LYS A C 1
ATOM 1063 O O . LYS A 1 135 ? -7.161 -7.834 0.394 1.00 87.75 135 LYS A O 1
ATOM 1068 N N . PHE A 1 136 ? -7.468 -6.889 2.400 1.00 90.50 136 PHE A N 1
ATOM 1069 C CA . PHE A 1 136 ? -6.412 -5.908 2.230 1.00 90.50 136 PHE A CA 1
ATOM 1070 C C . PHE A 1 136 ? -5.455 -5.924 3.411 1.00 90.50 136 PHE A C 1
ATOM 1072 O O . PHE A 1 136 ? -5.830 -6.236 4.536 1.00 90.50 136 PHE A O 1
ATOM 1079 N N . MET A 1 137 ? -4.190 -5.616 3.153 1.00 90.56 137 MET A N 1
ATOM 1080 C CA . MET A 1 137 ? -3.183 -5.459 4.197 1.00 90.56 137 MET A CA 1
ATOM 1081 C C . MET A 1 137 ? -2.970 -3.978 4.464 1.00 90.56 137 MET A C 1
ATOM 1083 O O . MET A 1 137 ? -2.718 -3.217 3.532 1.00 90.56 137 MET A O 1
ATOM 1087 N N . LEU A 1 138 ? -3.003 -3.586 5.734 1.00 92.06 138 LEU A N 1
ATOM 1088 C CA . LEU A 1 138 ? -2.575 -2.257 6.146 1.00 92.06 138 LEU A CA 1
ATOM 1089 C C . LEU A 1 138 ? -1.095 -2.278 6.521 1.00 92.06 138 LEU A C 1
ATOM 1091 O O . LEU A 1 138 ? -0.646 -3.130 7.290 1.00 92.06 138 LEU A O 1
ATOM 1095 N N . THR A 1 139 ? -0.348 -1.312 6.005 1.00 88.94 139 THR A N 1
ATOM 1096 C CA . THR A 1 139 ? 1.011 -0.991 6.455 1.00 88.94 139 THR A CA 1
ATOM 1097 C C . THR A 1 139 ? 1.066 0.467 6.885 1.00 88.94 139 THR A C 1
ATOM 1099 O O . THR A 1 139 ? 0.215 1.273 6.504 1.00 88.94 139 THR A O 1
ATOM 1102 N N . MET A 1 140 ? 2.059 0.812 7.698 1.00 87.50 140 MET A N 1
ATOM 1103 C CA . MET A 1 140 ? 2.295 2.191 8.117 1.00 87.50 140 MET A CA 1
ATOM 1104 C C . MET A 1 140 ? 3.720 2.610 7.783 1.00 87.50 140 MET A C 1
ATOM 1106 O O . MET A 1 140 ? 4.656 1.808 7.870 1.00 87.50 140 MET A O 1
ATOM 1110 N N . SER A 1 141 ? 3.884 3.876 7.424 1.00 78.75 141 SER A N 1
ATOM 1111 C CA . SER A 1 141 ? 5.198 4.493 7.336 1.00 78.75 141 SER A CA 1
ATOM 1112 C C . SER A 1 141 ? 5.677 4.995 8.701 1.00 78.75 141 SER A C 1
ATOM 1114 O O . SER A 1 141 ? 4.908 5.143 9.651 1.00 78.75 141 SER A O 1
ATOM 1116 N N . ASP A 1 142 ? 6.971 5.277 8.796 1.00 72.31 142 ASP A N 1
ATOM 1117 C CA . ASP A 1 142 ? 7.652 5.762 9.998 1.00 72.31 142 ASP A CA 1
ATOM 1118 C C . ASP A 1 142 ? 7.217 7.171 10.441 1.00 72.31 142 ASP A C 1
ATOM 1120 O O . ASP A 1 142 ? 7.492 7.570 11.570 1.00 72.31 142 ASP A O 1
ATOM 1124 N N . GLN A 1 143 ? 6.509 7.916 9.585 1.00 73.56 143 GLN A N 1
ATOM 1125 C CA . GLN A 1 143 ? 5.976 9.247 9.902 1.00 73.56 143 GLN A CA 1
ATOM 1126 C C . GLN A 1 143 ? 4.646 9.209 10.677 1.00 73.56 143 GLN A C 1
ATOM 1128 O O . GLN A 1 143 ? 4.202 10.247 11.167 1.00 73.56 143 GLN A O 1
ATOM 1133 N N . VAL A 1 144 ? 3.990 8.048 10.796 1.00 79.00 144 VAL A N 1
ATOM 1134 C CA . VAL A 1 144 ? 2.804 7.896 11.655 1.00 79.00 144 VAL A CA 1
ATOM 1135 C C . VAL A 1 144 ? 3.250 7.847 13.113 1.00 79.00 144 VAL A C 1
ATOM 1137 O O . VAL A 1 144 ? 4.135 7.072 13.472 1.00 79.00 144 VAL A O 1
ATOM 1140 N N . VAL A 1 145 ? 2.636 8.662 13.975 1.00 83.88 145 VAL A N 1
ATOM 1141 C CA . VAL A 1 145 ? 3.067 8.759 15.374 1.00 83.88 145 VAL A CA 1
ATOM 1142 C C . VAL A 1 145 ? 2.608 7.507 16.138 1.00 83.88 145 VAL A C 1
ATOM 1144 O O . VAL A 1 145 ? 1.398 7.236 16.216 1.00 83.88 145 VAL A O 1
ATOM 1147 N N . PRO A 1 146 ? 3.535 6.723 16.722 1.0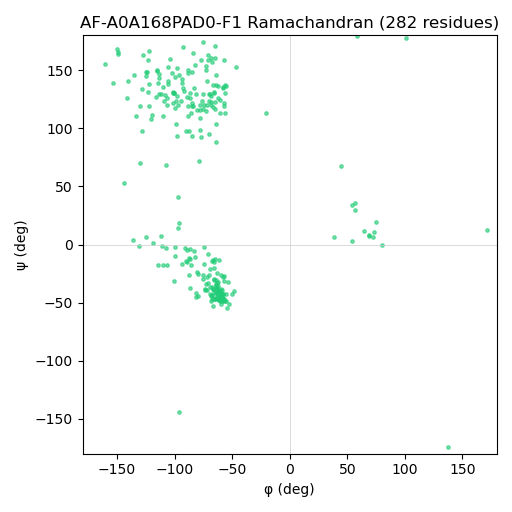0 85.69 146 PRO A N 1
ATOM 1148 C CA . PRO A 1 146 ? 3.163 5.604 17.571 1.00 85.69 146 PRO A CA 1
ATOM 1149 C C . PRO A 1 146 ? 2.553 6.135 18.870 1.00 85.69 146 PRO A C 1
ATOM 1151 O O . PRO A 1 146 ? 3.139 6.978 19.550 1.00 85.69 146 PRO A O 1
ATOM 1154 N N . THR A 1 147 ? 1.378 5.630 19.245 1.00 88.31 147 THR A N 1
ATOM 1155 C CA . THR A 1 147 ? 0.752 5.997 20.522 1.00 88.31 147 THR A CA 1
ATOM 1156 C C . THR A 1 147 ? 1.468 5.266 21.672 1.00 88.31 147 THR A C 1
ATOM 1158 O O . THR A 1 147 ? 1.519 4.031 21.661 1.00 88.31 147 THR A O 1
ATOM 1161 N N . PRO A 1 148 ? 2.007 5.968 22.689 1.00 87.19 148 PRO A N 1
ATOM 1162 C CA . PRO A 1 148 ? 2.718 5.330 23.796 1.00 87.19 148 PRO A CA 1
ATOM 1163 C C . PRO A 1 148 ? 1.867 4.280 24.524 1.00 87.19 148 PRO A C 1
ATOM 1165 O O . PRO A 1 148 ? 0.723 4.539 24.895 1.00 87.19 148 PRO A O 1
ATOM 1168 N N . GLY A 1 149 ? 2.430 3.086 24.732 1.00 86.50 149 GLY A N 1
ATOM 1169 C CA . GLY A 1 149 ? 1.746 1.974 25.406 1.00 86.50 149 GLY A CA 1
ATOM 1170 C C . GLY A 1 149 ? 0.632 1.305 24.590 1.00 86.50 149 GLY A C 1
ATOM 1171 O O . GLY A 1 149 ? -0.074 0.450 25.121 1.00 86.50 149 GLY A O 1
ATOM 1172 N N . TYR A 1 150 ? 0.460 1.671 23.317 1.00 88.88 150 TYR A N 1
ATOM 1173 C CA . TYR A 1 150 ? -0.533 1.075 22.429 1.00 88.88 150 TYR A CA 1
ATOM 1174 C C . TYR A 1 150 ? 0.101 0.042 21.493 1.00 88.88 150 TYR A C 1
ATOM 1176 O O . TYR A 1 150 ? 1.087 0.330 20.818 1.00 88.88 150 TYR A O 1
ATOM 1184 N N . HIS A 1 151 ? -0.497 -1.148 21.418 1.00 87.12 151 HIS A N 1
ATOM 1185 C CA . HIS A 1 151 ? -0.137 -2.156 20.425 1.00 87.12 151 HIS A CA 1
ATOM 1186 C C . HIS A 1 151 ? -1.140 -2.129 19.269 1.00 87.12 151 HIS A C 1
ATOM 1188 O O . HIS A 1 151 ? -2.339 -2.369 19.475 1.00 87.12 151 HIS A O 1
ATOM 1194 N N . ALA A 1 152 ? -0.624 -1.809 18.084 1.00 88.88 152 ALA A N 1
ATOM 1195 C CA . ALA A 1 152 ? -1.361 -1.822 16.833 1.00 88.88 152 ALA A CA 1
ATOM 1196 C C . ALA A 1 152 ? -1.663 -3.268 16.423 1.00 88.88 152 ALA A C 1
ATOM 1198 O O . ALA A 1 152 ? -0.763 -4.104 16.426 1.00 88.88 152 ALA A O 1
ATOM 1199 N N . ALA A 1 153 ? -2.919 -3.554 16.100 1.00 91.00 153 ALA A N 1
ATOM 1200 C CA . ALA A 1 153 ? -3.377 -4.882 15.709 1.00 91.00 153 ALA A CA 1
ATOM 1201 C C . ALA A 1 153 ? -3.528 -5.038 14.195 1.00 91.00 153 ALA A C 1
ATOM 1203 O O . ALA A 1 153 ? -3.319 -6.129 13.678 1.00 91.00 153 ALA A O 1
ATOM 1204 N N . TYR A 1 154 ? -3.863 -3.963 13.479 1.00 92.19 154 TYR A N 1
ATOM 1205 C CA . TYR A 1 154 ? -4.224 -4.029 12.062 1.00 92.19 154 TYR A CA 1
ATOM 1206 C C . TYR A 1 154 ? -3.050 -3.878 11.102 1.00 92.19 154 TYR A C 1
ATOM 1208 O O . TYR A 1 154 ? -3.178 -4.169 9.913 1.00 92.19 154 TYR A O 1
ATOM 1216 N N . PHE A 1 155 ? -1.904 -3.426 11.599 1.00 90.56 155 PHE A N 1
ATOM 1217 C CA . PHE A 1 155 ? -0.778 -3.065 10.756 1.00 90.56 155 PHE A CA 1
ATOM 1218 C C . PHE A 1 155 ? 0.257 -4.179 10.674 1.00 90.56 155 PHE A C 1
ATOM 1220 O O . PHE A 1 155 ? 0.839 -4.597 11.674 1.00 90.56 155 PHE A O 1
ATOM 1227 N N . SER A 1 156 ? 0.536 -4.606 9.447 1.00 87.56 156 SER A N 1
ATOM 1228 C CA . SER A 1 156 ? 1.670 -5.473 9.152 1.00 87.56 156 SER A CA 1
ATOM 1229 C C . SER A 1 156 ? 2.939 -4.638 8.954 1.00 87.56 156 SER A C 1
ATOM 1231 O O . SER A 1 156 ? 2.865 -3.522 8.428 1.00 87.56 156 SER A O 1
ATOM 1233 N N . PRO A 1 157 ? 4.123 -5.167 9.312 1.00 79.94 157 PRO A N 1
ATOM 1234 C CA . PRO A 1 157 ? 5.379 -4.514 8.981 1.00 79.94 157 PRO A CA 1
ATOM 1235 C C . PRO A 1 157 ? 5.514 -4.314 7.471 1.00 79.94 157 PRO A C 1
ATOM 1237 O O . PRO A 1 157 ? 5.290 -5.241 6.686 1.00 79.94 157 PRO A O 1
ATOM 1240 N N . THR A 1 158 ? 5.944 -3.119 7.077 1.00 76.62 158 THR A N 1
ATOM 1241 C CA . THR A 1 158 ? 6.314 -2.814 5.696 1.00 76.62 158 THR A CA 1
ATOM 1242 C C . THR A 1 158 ? 7.413 -3.774 5.246 1.00 76.62 158 THR A C 1
ATOM 1244 O O . THR A 1 158 ? 8.491 -3.832 5.836 1.00 76.62 158 THR A O 1
ATOM 1247 N N . PHE A 1 159 ? 7.132 -4.565 4.212 1.00 71.75 159 PHE A N 1
ATOM 1248 C CA . PHE A 1 159 ? 8.049 -5.594 3.706 1.00 71.75 159 PHE A CA 1
ATOM 1249 C C . PHE A 1 159 ? 8.837 -5.147 2.469 1.00 71.75 159 PHE A C 1
ATOM 1251 O O . PHE A 1 159 ? 9.675 -5.898 1.958 1.00 71.75 159 PHE A O 1
ATOM 1258 N N . TRP A 1 160 ? 8.568 -3.930 1.996 1.00 70.94 160 TRP A N 1
ATOM 1259 C CA . TRP A 1 160 ? 9.324 -3.272 0.945 1.00 70.94 160 TRP A CA 1
ATOM 1260 C C . TRP A 1 160 ? 10.214 -2.167 1.508 1.00 70.94 160 TRP A C 1
ATOM 1262 O O . TRP A 1 160 ? 9.909 -1.536 2.520 1.00 70.94 160 TRP A O 1
ATOM 1272 N N . ARG A 1 161 ? 11.308 -1.888 0.807 1.00 68.56 161 ARG A N 1
ATOM 1273 C CA . ARG A 1 161 ? 12.081 -0.661 0.992 1.00 68.56 161 ARG A CA 1
ATOM 1274 C C . ARG A 1 161 ? 11.588 0.402 0.020 1.00 68.56 161 ARG A C 1
ATOM 1276 O O . ARG A 1 161 ? 11.355 0.105 -1.150 1.00 68.56 161 ARG A O 1
ATOM 1283 N N . SER A 1 162 ? 11.399 1.620 0.518 1.00 65.69 162 SER A N 1
ATOM 1284 C CA . SER A 1 162 ? 10.985 2.774 -0.285 1.00 65.69 162 SER A CA 1
ATOM 1285 C C . SER A 1 162 ? 12.202 3.567 -0.757 1.00 65.69 162 SER A C 1
ATOM 1287 O O . SER A 1 162 ? 13.125 3.806 0.021 1.00 65.69 162 SER A O 1
ATOM 1289 N N . THR A 1 163 ? 12.171 4.027 -2.007 1.00 56.44 163 THR A N 1
ATOM 1290 C CA . THR A 1 163 ? 13.212 4.860 -2.634 1.00 56.44 163 THR A CA 1
ATOM 1291 C C . THR A 1 163 ? 13.222 6.323 -2.161 1.00 56.44 163 THR A C 1
ATOM 1293 O O . THR A 1 163 ? 14.090 7.087 -2.579 1.00 56.44 163 THR A O 1
ATOM 1296 N N . HIS A 1 164 ? 12.288 6.729 -1.290 1.00 54.66 164 HIS A N 1
ATOM 1297 C CA . HIS A 1 164 ? 12.052 8.130 -0.898 1.00 54.66 164 HIS A CA 1
ATOM 1298 C C . HIS A 1 164 ? 12.733 8.596 0.399 1.00 54.66 164 HIS A C 1
ATOM 1300 O O . HIS A 1 164 ? 12.339 9.613 0.960 1.00 54.66 164 HIS A O 1
ATOM 1306 N N . LYS A 1 165 ? 13.757 7.898 0.906 1.00 53.47 165 LYS A N 1
ATOM 1307 C CA . LYS A 1 165 ? 14.451 8.353 2.131 1.00 53.47 165 LYS A CA 1
ATOM 1308 C C . LYS A 1 165 ? 15.207 9.681 1.961 1.00 53.47 165 LYS A C 1
ATOM 1310 O O . LYS A 1 165 ? 15.485 10.344 2.954 1.00 53.47 165 LYS A O 1
ATOM 1315 N N . GLU A 1 166 ? 15.526 10.065 0.726 1.00 58.88 166 GLU A N 1
ATOM 1316 C CA . GLU A 1 166 ? 16.186 11.326 0.368 1.00 58.88 166 GLU A CA 1
ATOM 1317 C C . GLU A 1 166 ? 15.330 12.075 -0.675 1.00 58.88 166 GLU A C 1
ATOM 1319 O O . GLU A 1 166 ? 14.668 11.415 -1.485 1.00 58.88 166 GLU A O 1
ATOM 1324 N N . PRO A 1 167 ? 15.331 13.426 -0.699 1.00 61.09 167 PRO A N 1
ATOM 1325 C CA . PRO A 1 167 ? 14.603 14.190 -1.706 1.00 61.09 167 PRO A CA 1
ATOM 1326 C C . PRO A 1 167 ? 15.047 13.796 -3.118 1.00 61.09 167 PRO A C 1
ATOM 1328 O O . PRO A 1 167 ? 16.219 13.919 -3.466 1.00 61.09 167 PRO A O 1
ATOM 1331 N N . VAL A 1 168 ? 14.112 13.342 -3.947 1.00 64.75 168 VAL A N 1
ATOM 1332 C CA . VAL A 1 168 ? 14.369 12.981 -5.343 1.00 64.75 168 VAL A CA 1
ATOM 1333 C C . VAL A 1 168 ? 14.140 14.229 -6.191 1.00 64.75 168 VAL A C 1
ATOM 1335 O O . VAL A 1 168 ? 13.001 14.577 -6.489 1.00 64.75 168 VAL A O 1
ATOM 1338 N N . LEU A 1 169 ? 15.198 14.959 -6.540 1.00 67.94 169 LEU A N 1
ATOM 1339 C CA . LEU A 1 169 ? 15.085 16.234 -7.266 1.00 67.94 169 LEU A CA 1
ATOM 1340 C C . LEU A 1 169 ? 15.193 16.054 -8.789 1.00 67.94 169 LEU A C 1
ATOM 1342 O O . LEU A 1 169 ? 14.795 16.937 -9.548 1.00 67.94 169 LEU A O 1
ATOM 1346 N N . SER A 1 170 ? 15.702 14.904 -9.235 1.00 72.56 170 SER A N 1
ATOM 1347 C CA . SER A 1 170 ? 15.916 14.558 -10.639 1.00 72.56 170 SER A CA 1
ATOM 1348 C C . SER A 1 170 ? 15.790 13.048 -10.903 1.00 72.56 170 SER A C 1
ATOM 1350 O O . SER A 1 170 ? 15.787 12.225 -9.986 1.00 72.56 170 SER A O 1
ATOM 1352 N N . VAL A 1 171 ? 15.727 12.662 -12.183 1.00 74.06 171 VAL A N 1
ATOM 1353 C CA . VAL A 1 171 ? 15.762 11.248 -12.615 1.00 74.06 171 VAL A CA 1
ATOM 1354 C C . VAL A 1 171 ? 17.082 10.575 -12.231 1.00 74.06 171 VAL A C 1
ATOM 1356 O O . VAL A 1 171 ? 17.099 9.384 -11.930 1.00 74.06 171 VAL A O 1
ATOM 1359 N N . ASP A 1 172 ? 18.186 11.320 -12.212 1.00 79.12 172 ASP A N 1
ATOM 1360 C CA . ASP A 1 172 ? 19.484 10.781 -11.809 1.00 79.12 172 ASP A CA 1
ATOM 1361 C C . ASP A 1 172 ? 19.558 10.542 -10.294 1.00 79.12 172 ASP A C 1
ATOM 1363 O O . ASP A 1 172 ? 20.123 9.531 -9.871 1.00 79.12 172 ASP A O 1
ATOM 1367 N N . ASP A 1 173 ? 18.903 11.376 -9.480 1.00 75.00 173 ASP A N 1
ATOM 1368 C CA . ASP A 1 173 ? 18.740 11.111 -8.043 1.00 75.00 173 ASP A CA 1
ATOM 1369 C C . ASP A 1 173 ? 17.903 9.848 -7.818 1.00 75.00 173 ASP A C 1
ATOM 1371 O O . ASP A 1 173 ? 18.261 8.993 -7.007 1.00 75.00 173 ASP A O 1
ATOM 1375 N N . LEU A 1 174 ? 16.829 9.675 -8.599 1.00 74.38 174 LEU A N 1
ATOM 1376 C CA . LEU A 1 174 ? 15.995 8.474 -8.547 1.00 74.38 174 LEU A CA 1
ATOM 1377 C C . LEU A 1 174 ? 16.801 7.217 -8.895 1.00 74.38 174 LEU A C 1
ATOM 1379 O O . LEU A 1 174 ? 16.708 6.213 -8.190 1.00 74.38 174 LEU A O 1
ATOM 1383 N N . LYS A 1 175 ? 17.627 7.281 -9.947 1.00 78.81 175 LYS A N 1
ATOM 1384 C CA . LYS A 1 175 ? 18.551 6.206 -10.342 1.00 78.81 175 LYS A CA 1
ATOM 1385 C C . LYS A 1 175 ? 19.591 5.904 -9.264 1.00 78.81 175 LYS A C 1
ATOM 1387 O O . LYS A 1 175 ? 19.856 4.743 -8.969 1.00 78.81 175 LYS A O 1
ATOM 1392 N N . SER A 1 176 ? 20.157 6.930 -8.639 1.00 80.06 176 SER A N 1
ATOM 1393 C CA . SER A 1 176 ? 21.108 6.756 -7.542 1.00 80.06 176 SER A CA 1
ATOM 1394 C C . SER A 1 176 ? 20.455 6.053 -6.346 1.00 80.06 176 SER A C 1
ATOM 1396 O O . SER A 1 176 ? 20.990 5.074 -5.822 1.00 80.06 176 SER A O 1
ATOM 1398 N N . ASN A 1 177 ? 19.252 6.486 -5.963 1.00 76.25 177 ASN A N 1
ATOM 1399 C CA . ASN A 1 177 ? 18.522 5.925 -4.828 1.00 76.25 177 ASN A CA 1
ATOM 1400 C C . ASN A 1 177 ? 18.076 4.485 -5.088 1.00 76.25 177 ASN A C 1
ATOM 1402 O O . ASN A 1 177 ? 18.334 3.607 -4.265 1.00 76.25 177 ASN A O 1
ATOM 1406 N N . ILE A 1 178 ? 17.485 4.204 -6.254 1.00 78.44 178 ILE A N 1
ATOM 1407 C CA . ILE A 1 178 ? 17.100 2.834 -6.614 1.00 78.44 178 ILE A CA 1
ATOM 1408 C C . ILE A 1 178 ? 18.325 1.918 -6.708 1.00 78.44 178 ILE A C 1
ATOM 1410 O O . ILE A 1 178 ? 18.251 0.765 -6.292 1.00 78.44 178 ILE A O 1
ATOM 1414 N N . ARG A 1 179 ? 19.474 2.414 -7.190 1.00 82.88 179 ARG A N 1
ATOM 1415 C CA . ARG A 1 179 ? 20.711 1.631 -7.247 1.00 82.88 179 ARG A CA 1
ATOM 1416 C C . ARG A 1 179 ? 21.150 1.205 -5.852 1.00 82.88 179 ARG A C 1
ATOM 1418 O O . ARG A 1 179 ? 21.458 0.031 -5.658 1.00 82.88 179 ARG A O 1
ATOM 1425 N N . LYS A 1 180 ? 21.161 2.133 -4.886 1.00 80.06 180 LYS A N 1
ATOM 1426 C CA . LYS A 1 180 ? 21.478 1.830 -3.479 1.00 80.06 180 LYS A CA 1
ATOM 1427 C C . LYS A 1 180 ? 20.542 0.741 -2.942 1.00 80.06 180 LYS A C 1
ATOM 1429 O O . LYS A 1 180 ? 21.015 -0.258 -2.407 1.00 80.06 180 LYS A O 1
ATOM 1434 N N . GLU A 1 181 ? 19.237 0.892 -3.156 1.00 77.44 181 GLU A N 1
ATOM 1435 C CA . GLU A 1 181 ? 18.225 -0.049 -2.662 1.00 77.44 181 GLU A CA 1
ATOM 1436 C C . GLU A 1 181 ? 18.306 -1.432 -3.324 1.00 77.44 181 GLU A C 1
ATOM 1438 O O . GLU A 1 181 ? 18.161 -2.450 -2.644 1.00 77.44 181 GLU A O 1
ATOM 1443 N N . CYS A 1 182 ? 18.601 -1.489 -4.626 1.00 78.06 182 CYS A N 1
ATOM 1444 C CA . CYS A 1 182 ? 18.755 -2.732 -5.382 1.00 78.06 182 CYS A CA 1
ATOM 1445 C C . CYS A 1 182 ? 20.000 -3.535 -5.013 1.00 78.06 182 CYS A C 1
ATOM 1447 O O . CYS A 1 182 ? 20.021 -4.738 -5.257 1.00 78.06 182 CYS A O 1
ATOM 1449 N N . ARG A 1 183 ? 21.022 -2.911 -4.414 1.00 78.50 183 ARG A N 1
ATOM 1450 C CA . ARG A 1 183 ? 22.250 -3.597 -3.975 1.00 78.50 183 ARG A CA 1
ATOM 1451 C C . ARG A 1 183 ? 22.153 -4.197 -2.582 1.00 78.50 183 ARG A C 1
ATOM 1453 O O . ARG A 1 183 ? 23.019 -4.987 -2.221 1.00 78.50 183 ARG A O 1
ATOM 1460 N N . ILE A 1 184 ? 21.125 -3.850 -1.811 1.00 74.81 184 ILE A N 1
ATOM 1461 C CA . ILE A 1 184 ? 20.893 -4.448 -0.499 1.00 74.81 184 ILE A CA 1
ATOM 1462 C C . ILE A 1 184 ? 20.271 -5.831 -0.719 1.00 74.81 184 ILE A C 1
ATOM 1464 O O . ILE A 1 184 ? 19.145 -5.910 -1.220 1.00 74.81 184 ILE A O 1
ATOM 1468 N N . PRO A 1 185 ? 20.951 -6.922 -0.325 1.00 65.62 185 PRO A N 1
ATOM 1469 C CA . PRO A 1 185 ? 20.453 -8.268 -0.533 1.00 65.62 185 PRO A CA 1
ATOM 1470 C C . PRO A 1 185 ? 19.395 -8.600 0.526 1.00 65.62 185 PRO A C 1
ATOM 1472 O O . PRO A 1 185 ? 19.644 -9.367 1.456 1.00 65.62 185 PRO A O 1
ATOM 1475 N N . ALA A 1 186 ? 18.214 -8.000 0.419 1.00 65.12 186 ALA A N 1
ATOM 1476 C CA . ALA A 1 186 ? 17.064 -8.304 1.261 1.00 65.12 186 ALA A CA 1
ATOM 1477 C C . ALA A 1 186 ? 15.774 -7.813 0.593 1.00 65.12 186 ALA A C 1
ATOM 1479 O O . ALA A 1 186 ? 15.817 -6.824 -0.125 1.00 65.12 186 ALA A O 1
ATOM 1480 N N . GLY A 1 187 ? 14.633 -8.415 0.928 1.00 62.97 187 GLY A N 1
ATOM 1481 C CA . GLY A 1 187 ? 13.300 -7.812 0.792 1.00 62.97 187 GLY A CA 1
ATOM 1482 C C . GLY A 1 187 ? 12.843 -7.348 -0.600 1.00 62.97 187 GLY A C 1
ATOM 1483 O O . GLY A 1 187 ? 13.534 -7.460 -1.609 1.00 62.97 187 GLY A O 1
ATOM 1484 N N . GLY A 1 188 ? 11.618 -6.826 -0.628 1.00 65.69 188 GLY A N 1
ATOM 1485 C CA . GLY A 1 188 ? 11.049 -6.182 -1.806 1.00 65.69 188 GLY A CA 1
ATOM 1486 C C . GLY A 1 188 ? 11.509 -4.734 -1.945 1.00 65.69 188 GLY A C 1
ATOM 1487 O O . GLY A 1 188 ? 11.807 -4.070 -0.950 1.00 65.69 188 GLY A O 1
ATOM 1488 N N . ILE A 1 189 ? 11.512 -4.210 -3.164 1.00 67.12 189 ILE A N 1
ATOM 1489 C CA . ILE A 1 189 ? 11.711 -2.783 -3.438 1.00 67.12 189 ILE A CA 1
ATOM 1490 C C . ILE A 1 189 ? 10.406 -2.208 -3.971 1.00 67.12 189 ILE A C 1
ATOM 1492 O O . ILE A 1 189 ? 9.802 -2.764 -4.894 1.00 67.12 189 ILE A O 1
ATOM 1496 N N . ALA A 1 190 ? 9.982 -1.101 -3.369 1.00 69.38 190 ALA A N 1
ATOM 1497 C CA . ALA A 1 190 ? 8.900 -0.275 -3.864 1.00 69.38 190 ALA A CA 1
ATOM 1498 C C . ALA A 1 190 ? 9.474 0.893 -4.653 1.00 69.38 190 ALA A C 1
ATOM 1500 O O . ALA A 1 190 ? 10.219 1.721 -4.125 1.00 69.38 190 ALA A O 1
ATOM 1501 N N . LEU A 1 191 ? 9.100 0.955 -5.922 1.00 63.94 191 LEU A N 1
ATOM 1502 C CA . LEU A 1 191 ? 9.450 2.042 -6.813 1.00 63.94 191 LEU A CA 1
ATOM 1503 C C . LEU A 1 191 ? 8.402 3.128 -6.663 1.00 63.94 191 LEU A C 1
ATOM 1505 O O . LEU A 1 191 ? 7.311 3.049 -7.228 1.00 63.94 191 LEU A O 1
ATOM 1509 N N . GLY A 1 192 ? 8.749 4.112 -5.840 1.00 59.41 192 GLY A N 1
ATOM 1510 C CA . GLY A 1 192 ? 8.031 5.365 -5.750 1.00 59.41 192 GLY A CA 1
ATOM 1511 C C . GLY A 1 192 ? 8.574 6.310 -6.813 1.00 59.41 192 GLY A C 1
ATOM 1512 O O . GLY A 1 192 ? 9.746 6.693 -6.804 1.00 59.41 192 GLY A O 1
ATOM 1513 N N . VAL A 1 193 ? 7.735 6.616 -7.792 1.00 52.31 193 VAL A N 1
ATOM 1514 C CA . VAL A 1 193 ? 8.134 7.278 -9.033 1.00 52.31 193 VAL A CA 1
ATOM 1515 C C . VAL A 1 193 ? 7.859 8.784 -8.907 1.00 52.31 193 VAL A C 1
ATOM 1517 O O . VAL A 1 193 ? 7.351 9.418 -9.814 1.00 52.31 193 VAL A O 1
ATOM 1520 N N . TYR A 1 194 ? 8.141 9.371 -7.741 1.00 54.91 194 TYR A N 1
ATOM 1521 C CA . TYR A 1 194 ? 7.827 10.773 -7.444 1.00 54.91 194 TYR A CA 1
ATOM 1522 C C . TYR A 1 194 ? 9.095 11.607 -7.267 1.00 54.91 194 TYR A C 1
ATOM 1524 O O . TYR A 1 194 ? 9.971 11.255 -6.477 1.00 54.91 194 TYR A O 1
ATOM 1532 N N . LEU A 1 195 ? 9.185 12.744 -7.963 1.00 52.56 195 LEU A N 1
ATOM 1533 C CA . LEU A 1 195 ? 10.170 13.775 -7.638 1.00 52.56 195 LEU A CA 1
ATOM 1534 C C . LEU A 1 195 ? 9.646 14.621 -6.469 1.00 52.56 195 LEU A C 1
ATOM 1536 O O . LEU A 1 195 ? 8.535 15.143 -6.526 1.00 52.56 195 LEU A O 1
ATOM 1540 N N . SER A 1 196 ? 10.456 14.802 -5.430 1.00 48.31 196 SER A N 1
ATOM 1541 C CA . SER A 1 196 ? 10.093 15.490 -4.183 1.00 48.31 196 SER A CA 1
ATOM 1542 C C . SER A 1 196 ? 9.790 16.985 -4.350 1.00 48.31 196 SER A C 1
ATOM 1544 O O . SER A 1 196 ? 9.268 17.604 -3.429 1.00 48.31 196 SER A O 1
ATOM 1546 N N . THR A 1 197 ? 10.115 17.595 -5.495 1.00 44.78 197 THR A N 1
ATOM 1547 C CA . THR A 1 197 ? 10.036 19.056 -5.682 1.00 44.78 197 THR A CA 1
ATOM 1548 C C . THR A 1 197 ? 9.310 19.523 -6.939 1.00 44.78 197 THR A C 1
ATOM 1550 O O . THR A 1 197 ? 9.149 20.733 -7.105 1.00 44.78 197 THR A O 1
ATOM 1553 N N . GLN A 1 198 ? 8.818 18.632 -7.808 1.00 44.22 198 GLN A N 1
ATOM 1554 C CA . GLN A 1 198 ? 8.143 19.057 -9.040 1.00 44.22 198 GLN A CA 1
ATOM 1555 C C . GLN A 1 198 ? 6.627 18.792 -9.025 1.00 44.22 198 GLN A C 1
ATOM 1557 O O . GLN A 1 198 ? 6.184 17.729 -8.595 1.00 44.22 198 GLN A O 1
ATOM 1562 N N . PRO A 1 199 ? 5.799 19.760 -9.470 1.00 42.41 199 PRO A N 1
ATOM 1563 C CA . PRO A 1 199 ? 4.369 19.547 -9.670 1.00 42.41 199 PRO A CA 1
ATOM 1564 C C . PRO A 1 199 ? 4.170 18.525 -10.790 1.00 42.41 199 PRO A C 1
ATOM 1566 O O . PRO A 1 199 ? 4.690 18.781 -11.864 1.00 42.41 199 PRO A O 1
ATOM 1569 N N . SER A 1 200 ? 3.467 17.416 -10.520 1.00 44.31 200 SER A N 1
ATOM 1570 C CA . SER A 1 200 ? 2.538 16.649 -11.393 1.00 44.31 200 SER A CA 1
ATOM 1571 C C . SER A 1 200 ? 2.819 16.445 -12.902 1.00 44.31 200 SER A C 1
ATOM 1573 O O . SER A 1 200 ? 1.956 15.915 -13.591 1.00 44.31 200 SER A O 1
ATOM 1575 N N . ASN A 1 201 ? 3.973 16.843 -13.433 1.00 43.00 201 ASN A N 1
ATOM 1576 C CA . ASN A 1 201 ? 4.235 17.037 -14.864 1.00 43.00 201 ASN A CA 1
ATOM 1577 C C . ASN A 1 201 ? 5.445 16.230 -15.355 1.00 43.00 201 ASN A C 1
ATOM 1579 O O . ASN A 1 201 ? 5.874 16.406 -16.494 1.00 43.00 201 ASN A O 1
ATOM 1583 N N . VAL A 1 202 ? 6.035 15.375 -14.514 1.00 51.94 202 VAL A N 1
ATOM 1584 C CA . VAL A 1 202 ? 6.976 14.372 -15.017 1.00 51.94 202 VAL A CA 1
ATOM 1585 C C . VAL A 1 202 ? 6.153 13.180 -15.475 1.00 51.94 202 VAL A C 1
ATOM 1587 O O . VAL A 1 202 ? 5.811 12.300 -14.689 1.00 51.94 202 VAL A O 1
ATOM 1590 N N . ASP A 1 203 ? 5.823 13.183 -16.761 1.00 59.03 203 ASP A N 1
ATOM 1591 C CA . ASP A 1 203 ? 5.236 12.035 -17.439 1.00 59.03 203 ASP A CA 1
ATOM 1592 C C . ASP A 1 203 ? 6.326 10.963 -17.554 1.00 59.03 203 ASP A C 1
ATOM 1594 O O . ASP A 1 203 ? 7.172 11.001 -18.449 1.00 59.03 203 ASP A O 1
ATOM 1598 N N . TYR A 1 204 ? 6.366 10.025 -16.608 1.00 65.69 204 TYR A N 1
ATOM 1599 C CA . TYR A 1 204 ? 7.344 8.939 -16.633 1.00 65.69 204 TYR A CA 1
ATOM 1600 C C . TYR A 1 204 ? 7.118 8.055 -17.845 1.00 65.69 204 TYR A C 1
ATOM 1602 O O . TYR A 1 204 ? 6.202 7.249 -17.841 1.00 65.69 204 TYR A O 1
ATOM 1610 N N . THR A 1 205 ? 7.934 8.171 -18.884 1.00 75.19 205 THR A N 1
ATOM 1611 C CA . THR A 1 205 ? 7.749 7.339 -20.075 1.00 75.19 205 THR A CA 1
ATOM 1612 C C . THR A 1 205 ? 8.261 5.908 -19.839 1.00 75.19 205 THR A C 1
ATOM 1614 O O . THR A 1 205 ? 9.122 5.692 -18.974 1.00 75.19 205 THR A O 1
ATOM 1617 N N . PRO A 1 206 ? 7.796 4.911 -20.617 1.00 78.56 206 PRO A N 1
ATOM 1618 C CA . PRO A 1 206 ? 8.369 3.564 -20.604 1.00 78.56 206 PRO A CA 1
ATOM 1619 C C . PRO A 1 206 ? 9.900 3.555 -20.722 1.00 78.56 206 PRO A C 1
ATOM 1621 O O . PRO A 1 206 ? 10.577 2.819 -20.008 1.00 78.56 206 PRO A O 1
ATOM 1624 N N . GLU A 1 207 ? 10.468 4.426 -21.562 1.00 81.94 207 GLU A N 1
ATOM 1625 C CA . GLU A 1 207 ? 11.916 4.577 -21.741 1.00 81.94 207 GLU A CA 1
ATOM 1626 C C . GLU A 1 207 ? 12.626 4.959 -20.436 1.00 81.94 207 GLU A C 1
ATOM 1628 O O . GLU A 1 207 ? 13.708 4.434 -20.152 1.00 81.94 207 GLU A O 1
ATOM 1633 N N . MET A 1 208 ? 12.031 5.869 -19.656 1.00 79.12 208 MET A N 1
ATOM 1634 C CA . MET A 1 208 ? 12.576 6.333 -18.378 1.00 79.12 208 MET A CA 1
ATOM 1635 C C . MET A 1 208 ? 12.540 5.223 -17.331 1.00 79.12 208 MET A C 1
ATOM 1637 O O . MET A 1 208 ? 13.529 5.004 -16.633 1.00 79.12 208 MET A O 1
ATOM 1641 N N . ILE A 1 209 ? 11.423 4.495 -17.245 1.00 79.06 209 ILE A N 1
ATOM 1642 C CA . ILE A 1 209 ? 11.260 3.389 -16.295 1.00 79.06 209 ILE A CA 1
ATOM 1643 C C . ILE A 1 209 ? 12.254 2.269 -16.624 1.00 79.06 209 ILE A C 1
ATOM 1645 O O . ILE A 1 209 ? 12.971 1.809 -15.742 1.00 79.06 209 ILE A O 1
ATOM 1649 N N . GLU A 1 210 ? 12.389 1.887 -17.892 1.00 82.94 210 GLU A N 1
ATOM 1650 C CA . GLU A 1 210 ? 13.374 0.879 -18.306 1.00 82.94 210 GLU A CA 1
ATOM 1651 C C . GLU A 1 210 ? 14.815 1.341 -18.048 1.00 82.94 210 GLU A C 1
ATOM 1653 O O . GLU A 1 210 ? 15.667 0.533 -17.686 1.00 82.94 210 GLU A O 1
ATOM 1658 N N . ASP A 1 211 ? 15.098 2.644 -18.152 1.00 83.00 211 ASP A N 1
ATOM 1659 C CA . ASP A 1 211 ? 16.404 3.196 -17.770 1.00 83.00 211 ASP A CA 1
ATOM 1660 C C . ASP A 1 211 ? 16.706 3.021 -16.282 1.00 83.00 211 ASP A C 1
ATOM 1662 O O . ASP A 1 211 ? 17.804 2.631 -15.889 1.00 83.00 211 ASP A O 1
ATOM 1666 N N . ILE A 1 212 ? 15.715 3.314 -15.445 1.00 81.25 212 ILE A N 1
ATOM 1667 C CA . ILE A 1 212 ? 15.793 3.188 -13.992 1.00 81.25 212 ILE A CA 1
ATOM 1668 C C . ILE A 1 212 ? 16.010 1.721 -13.593 1.00 81.25 212 ILE A C 1
ATOM 1670 O O . ILE A 1 212 ? 16.778 1.443 -12.671 1.00 81.25 212 ILE A O 1
ATOM 1674 N N . LEU A 1 213 ? 15.379 0.780 -14.298 1.00 82.44 213 LEU A N 1
ATOM 1675 C CA . LEU A 1 213 ? 15.437 -0.649 -13.987 1.00 82.44 213 LEU A CA 1
ATOM 1676 C C . LEU A 1 213 ? 16.694 -1.349 -14.519 1.00 82.44 213 LEU A C 1
ATOM 1678 O O . LEU A 1 213 ? 17.269 -2.188 -13.821 1.00 82.44 213 LEU A O 1
ATOM 1682 N N . LEU A 1 214 ? 17.115 -1.036 -15.746 1.00 85.50 214 LEU A N 1
ATOM 1683 C CA . LEU A 1 214 ? 18.113 -1.830 -16.469 1.00 85.50 214 LEU A CA 1
ATOM 1684 C C . LEU A 1 214 ? 19.472 -1.142 -16.639 1.00 85.50 214 LEU A C 1
ATOM 1686 O O . LEU A 1 214 ? 20.443 -1.837 -16.920 1.00 85.50 214 LEU A O 1
ATOM 1690 N N . SER A 1 215 ? 19.580 0.181 -16.474 1.00 84.69 215 SER A N 1
ATOM 1691 C CA . SER A 1 215 ? 20.881 0.856 -16.626 1.00 84.69 215 SER A CA 1
ATOM 1692 C C . SER A 1 215 ? 21.822 0.574 -15.453 1.00 84.69 215 SER A C 1
ATOM 1694 O O . SER A 1 215 ? 21.380 0.415 -14.311 1.00 84.69 215 SER A O 1
ATOM 1696 N N . ARG A 1 216 ? 23.138 0.648 -15.703 1.00 83.56 216 ARG A N 1
ATOM 1697 C CA . ARG A 1 216 ? 24.185 0.595 -14.657 1.00 83.56 216 ARG A CA 1
ATOM 1698 C C . ARG A 1 216 ? 24.050 1.695 -13.603 1.00 83.56 216 ARG A C 1
ATOM 1700 O O . ARG A 1 216 ? 24.524 1.558 -12.474 1.00 83.56 216 ARG A O 1
ATOM 1707 N N . LYS A 1 217 ? 23.472 2.834 -13.994 1.00 82.69 217 LYS A N 1
ATOM 1708 C CA . LYS A 1 217 ? 23.254 3.974 -13.096 1.00 82.69 217 LYS A CA 1
ATOM 1709 C C . LYS A 1 217 ? 22.021 3.782 -12.215 1.00 82.69 217 LYS A C 1
ATOM 1711 O O . LYS A 1 217 ? 21.974 4.397 -11.157 1.00 82.69 217 LYS A O 1
ATOM 1716 N N . GLY A 1 218 ? 21.069 2.956 -12.647 1.00 81.81 218 GLY A N 1
ATOM 1717 C CA . GLY A 1 218 ? 19.870 2.582 -11.907 1.00 81.81 218 GLY A CA 1
ATOM 1718 C C . GLY A 1 218 ? 20.024 1.254 -11.165 1.00 81.81 218 GLY A C 1
ATOM 1719 O O . GLY A 1 218 ? 21.089 0.925 -10.645 1.00 81.81 218 GLY A O 1
ATOM 1720 N N . CYS A 1 219 ? 18.941 0.482 -11.105 1.00 80.88 219 CYS A N 1
ATOM 1721 C CA . CYS A 1 219 ? 18.891 -0.780 -10.369 1.00 80.88 219 CYS A CA 1
ATOM 1722 C C . CYS A 1 219 ? 19.843 -1.839 -10.947 1.00 80.88 219 CYS A C 1
ATOM 1724 O O . CYS A 1 219 ? 20.411 -2.620 -10.183 1.00 80.88 219 CYS A O 1
ATOM 1726 N N . ASN A 1 220 ? 20.017 -1.843 -12.276 1.00 84.75 220 ASN A N 1
ATOM 1727 C CA . ASN A 1 220 ? 20.648 -2.917 -13.039 1.00 84.75 220 ASN A CA 1
ATOM 1728 C C . ASN A 1 220 ? 20.144 -4.292 -12.569 1.00 84.75 220 ASN A C 1
ATOM 1730 O O . ASN A 1 220 ? 20.870 -5.073 -11.953 1.00 84.75 220 ASN A O 1
ATOM 1734 N N . LEU A 1 221 ? 18.860 -4.573 -12.813 1.00 79.19 221 LEU A N 1
ATOM 1735 C CA . LEU A 1 221 ? 18.210 -5.784 -12.301 1.00 79.19 221 LEU A CA 1
ATOM 1736 C C . LEU A 1 221 ? 18.944 -7.081 -12.662 1.00 79.19 221 LEU A C 1
ATOM 1738 O O . LEU A 1 221 ? 18.931 -8.016 -11.859 1.00 79.19 221 LEU A O 1
ATOM 1742 N N . ASN A 1 222 ? 19.595 -7.115 -13.825 1.00 79.19 222 ASN A N 1
ATOM 1743 C CA . ASN A 1 222 ? 20.337 -8.273 -14.317 1.00 79.19 222 ASN A CA 1
ATOM 1744 C C . ASN A 1 222 ? 21.565 -8.608 -13.456 1.00 79.19 222 ASN A C 1
ATOM 1746 O O . ASN A 1 222 ? 21.887 -9.785 -13.327 1.00 79.19 222 ASN A O 1
ATOM 1750 N N . ASP A 1 223 ? 22.187 -7.607 -12.825 1.00 79.81 223 ASP A N 1
ATOM 1751 C CA . ASP A 1 223 ? 23.354 -7.784 -11.945 1.00 79.81 223 ASP A CA 1
ATOM 1752 C C . ASP A 1 223 ? 23.048 -7.481 -10.464 1.00 79.81 223 ASP A C 1
ATOM 1754 O O . ASP A 1 223 ? 23.941 -7.444 -9.613 1.00 79.81 223 ASP A O 1
ATOM 1758 N N . SER A 1 224 ? 21.778 -7.246 -10.127 1.00 78.88 224 SER A N 1
ATOM 1759 C CA . SER A 1 224 ? 21.348 -7.082 -8.736 1.00 78.88 224 SER A CA 1
ATOM 1760 C C . SER A 1 224 ? 21.366 -8.429 -7.996 1.00 78.88 224 SER A C 1
ATOM 1762 O O . SER A 1 224 ? 21.123 -9.468 -8.618 1.00 78.88 224 SER A O 1
ATOM 1764 N N . PRO A 1 225 ? 21.610 -8.445 -6.668 1.00 76.12 225 PRO A N 1
ATOM 1765 C CA . PRO A 1 225 ? 21.547 -9.657 -5.861 1.00 76.12 225 PRO A CA 1
ATOM 1766 C C . PRO A 1 225 ? 20.295 -10.512 -6.105 1.00 76.12 225 PRO A C 1
ATOM 1768 O O . PRO A 1 225 ? 19.210 -10.037 -6.460 1.00 76.12 225 PRO A O 1
ATOM 1771 N N . LEU A 1 226 ? 20.451 -11.813 -5.869 1.00 69.94 226 LEU A N 1
ATOM 1772 C CA . LEU A 1 226 ? 19.416 -12.829 -6.079 1.00 69.94 226 LEU A CA 1
ATOM 1773 C C . LEU A 1 226 ? 18.121 -12.581 -5.314 1.00 69.94 226 LEU A C 1
ATOM 1775 O O . LEU A 1 226 ? 17.044 -12.944 -5.770 1.00 69.94 226 LEU A O 1
ATOM 1779 N N . ASN A 1 227 ? 18.235 -11.969 -4.146 1.00 67.50 227 ASN A N 1
ATOM 1780 C CA . ASN A 1 227 ? 17.122 -11.664 -3.265 1.00 67.50 227 ASN A CA 1
ATOM 1781 C C . ASN A 1 227 ? 16.613 -10.222 -3.412 1.00 67.50 227 ASN A C 1
ATOM 1783 O O . ASN A 1 227 ? 15.863 -9.755 -2.557 1.00 67.50 227 ASN A O 1
ATOM 1787 N N . THR A 1 228 ? 17.012 -9.534 -4.484 1.00 70.19 228 THR A N 1
ATOM 1788 C CA . THR A 1 228 ? 16.444 -8.251 -4.895 1.00 70.19 228 THR A CA 1
ATOM 1789 C C . THR A 1 228 ? 15.248 -8.501 -5.808 1.00 70.19 228 THR A C 1
ATOM 1791 O O . THR A 1 228 ? 15.416 -8.916 -6.962 1.00 70.19 228 THR A O 1
ATOM 1794 N N . PHE A 1 229 ? 14.052 -8.204 -5.300 1.00 70.19 229 PHE A N 1
ATOM 1795 C CA . PHE A 1 229 ? 12.788 -8.325 -6.027 1.00 70.19 229 PHE A CA 1
ATOM 1796 C C . PHE A 1 229 ? 12.073 -6.976 -6.058 1.00 70.19 229 PHE A C 1
ATOM 1798 O O . PHE A 1 229 ? 12.013 -6.273 -5.048 1.00 70.19 229 PHE A O 1
ATOM 1805 N N . ILE A 1 230 ? 11.494 -6.616 -7.200 1.00 68.44 230 ILE A N 1
ATOM 1806 C CA . ILE A 1 230 ? 10.584 -5.469 -7.263 1.00 68.44 230 ILE A CA 1
ATOM 1807 C C . ILE A 1 230 ? 9.213 -5.968 -6.834 1.00 68.44 230 ILE A C 1
ATOM 1809 O O . ILE A 1 230 ? 8.658 -6.879 -7.449 1.00 68.44 230 ILE A O 1
ATOM 1813 N N . SER A 1 231 ? 8.696 -5.393 -5.752 1.00 63.16 231 SER A N 1
ATOM 1814 C CA . SER A 1 231 ? 7.414 -5.795 -5.166 1.00 63.16 231 SER A CA 1
ATOM 1815 C C . SER A 1 231 ? 6.310 -4.783 -5.429 1.00 63.16 231 SER A C 1
ATOM 1817 O O . SER A 1 231 ? 5.140 -5.121 -5.280 1.00 63.16 231 SER A O 1
ATOM 1819 N N . LEU A 1 232 ? 6.662 -3.551 -5.804 1.00 65.88 232 LEU A N 1
ATOM 1820 C CA . LEU A 1 232 ? 5.691 -2.486 -5.999 1.00 65.88 232 LEU A CA 1
ATOM 1821 C C . LEU A 1 232 ? 6.194 -1.447 -6.995 1.00 65.88 232 LEU A C 1
ATOM 1823 O O . LEU A 1 232 ? 7.355 -1.041 -6.950 1.00 65.88 232 LEU A O 1
ATOM 1827 N N . PHE A 1 233 ? 5.288 -0.991 -7.854 1.00 64.50 233 PHE A N 1
ATOM 1828 C CA . PHE A 1 233 ? 5.502 0.114 -8.777 1.00 64.50 233 PHE A CA 1
ATOM 1829 C C . PHE A 1 233 ? 4.333 1.102 -8.656 1.00 64.50 233 PHE A C 1
ATOM 1831 O O . PHE A 1 233 ? 3.187 0.714 -8.880 1.00 64.50 233 PHE A O 1
ATOM 1838 N N . SER A 1 234 ? 4.604 2.355 -8.276 1.00 61.28 234 SER A N 1
ATOM 1839 C CA . SER A 1 234 ? 3.582 3.406 -8.141 1.00 61.28 234 SER A CA 1
ATOM 1840 C C . SER A 1 234 ? 3.733 4.448 -9.244 1.00 61.28 234 SER A C 1
ATOM 1842 O O . SER A 1 234 ? 4.795 5.050 -9.351 1.00 61.28 234 SER A O 1
ATOM 1844 N N . ALA A 1 235 ? 2.688 4.697 -10.035 1.00 59.88 235 ALA A N 1
ATOM 1845 C CA . ALA A 1 235 ? 2.674 5.739 -11.066 1.00 59.88 235 ALA A CA 1
ATOM 1846 C C . ALA A 1 235 ? 1.312 6.449 -11.123 1.00 59.88 235 ALA A C 1
ATOM 1848 O O . ALA A 1 235 ? 0.276 5.799 -11.024 1.00 59.88 235 ALA A O 1
ATOM 1849 N N . ASP A 1 236 ? 1.303 7.769 -11.328 1.00 50.12 236 ASP A N 1
ATOM 1850 C CA . ASP A 1 236 ? 0.065 8.572 -11.304 1.00 50.12 236 ASP A CA 1
ATOM 1851 C C . ASP A 1 236 ? -0.749 8.494 -12.606 1.00 50.12 236 ASP A C 1
ATOM 1853 O O . ASP A 1 236 ? -1.968 8.668 -12.598 1.00 50.12 236 ASP A O 1
ATOM 1857 N N . GLN A 1 237 ? -0.105 8.200 -13.740 1.00 58.00 237 GLN A N 1
ATOM 1858 C CA . GLN A 1 237 ? -0.738 8.203 -15.064 1.00 58.00 237 GLN A CA 1
ATOM 1859 C C . GLN A 1 237 ? -0.941 6.787 -15.607 1.00 58.00 237 GLN A C 1
ATOM 1861 O O . GLN A 1 237 ? -0.345 6.362 -16.597 1.00 58.00 237 GLN A O 1
ATOM 1866 N N . TYR A 1 238 ? -1.838 6.039 -14.964 1.00 58.56 238 TYR A N 1
ATOM 1867 C CA . TYR A 1 238 ? -2.150 4.666 -15.371 1.00 58.56 238 TYR A CA 1
ATOM 1868 C C . TYR A 1 238 ? -2.780 4.559 -16.763 1.00 58.56 238 TYR A C 1
ATOM 1870 O O . TYR A 1 238 ? -2.615 3.537 -17.423 1.00 58.56 238 TYR A O 1
ATOM 1878 N N . ARG A 1 239 ? -3.537 5.566 -17.215 1.00 58.16 239 ARG A N 1
ATOM 1879 C CA . ARG A 1 239 ? -4.440 5.405 -18.367 1.00 58.16 239 ARG A CA 1
ATOM 1880 C C . ARG A 1 239 ? -3.701 5.155 -19.682 1.00 58.16 239 ARG A C 1
ATOM 1882 O O . ARG A 1 239 ? -4.054 4.213 -20.388 1.00 58.16 239 ARG A O 1
ATOM 1889 N N . ASP A 1 240 ? -2.667 5.939 -19.965 1.00 64.88 240 ASP A N 1
ATOM 1890 C CA . ASP A 1 240 ? -1.952 5.874 -21.247 1.00 64.88 240 ASP A CA 1
ATOM 1891 C C . ASP A 1 240 ? -0.795 4.863 -21.226 1.00 64.88 240 ASP A C 1
ATOM 1893 O O . ASP A 1 240 ? -0.318 4.427 -22.272 1.00 64.88 240 ASP A O 1
ATOM 1897 N N . GLN A 1 241 ? -0.388 4.421 -20.033 1.00 70.50 241 GLN A N 1
ATOM 1898 C CA . GLN A 1 241 ? 0.742 3.508 -19.836 1.00 70.50 241 GLN A CA 1
ATOM 1899 C C . GLN A 1 241 ? 0.327 2.093 -19.435 1.00 70.50 241 GLN A C 1
ATOM 1901 O O . GLN A 1 241 ? 1.176 1.209 -19.337 1.00 70.50 241 GLN A O 1
ATOM 1906 N N . LEU A 1 242 ? -0.970 1.835 -19.243 1.00 72.88 242 LEU A N 1
ATOM 1907 C CA . LEU A 1 242 ? -1.475 0.539 -18.791 1.00 72.88 242 LEU A CA 1
ATOM 1908 C C . LEU A 1 242 ? -0.949 -0.666 -19.596 1.00 72.88 242 LEU A C 1
ATOM 1910 O O . LEU A 1 242 ? -0.620 -1.677 -18.970 1.00 72.88 242 LEU A O 1
ATOM 1914 N N . PRO A 1 243 ? -0.854 -0.622 -20.944 1.00 80.31 243 PRO A N 1
ATOM 1915 C CA . PRO A 1 243 ? -0.307 -1.744 -21.704 1.00 80.31 243 PRO A CA 1
ATOM 1916 C C . PRO A 1 243 ? 1.151 -2.049 -21.350 1.00 80.31 243 PRO A C 1
ATOM 1918 O O . PRO A 1 243 ? 1.515 -3.219 -21.239 1.00 80.31 243 PRO A O 1
ATOM 1921 N N . TYR A 1 244 ? 1.958 -1.006 -21.144 1.00 82.19 244 TYR A N 1
ATOM 1922 C CA . TYR A 1 244 ? 3.343 -1.130 -20.707 1.00 82.19 244 TYR A CA 1
ATOM 1923 C C . TYR A 1 244 ? 3.418 -1.653 -19.270 1.00 82.19 244 TYR A C 1
ATOM 1925 O O . TYR A 1 244 ? 4.095 -2.641 -19.023 1.00 82.19 244 TYR A O 1
ATOM 1933 N N . LEU A 1 245 ? 2.652 -1.074 -18.341 1.00 77.56 245 LEU A N 1
ATOM 1934 C CA . LEU A 1 245 ? 2.666 -1.479 -16.931 1.00 77.56 245 LEU A CA 1
ATOM 1935 C C . LEU A 1 245 ? 2.275 -2.951 -16.733 1.00 77.56 245 LEU A C 1
ATOM 1937 O O . LEU A 1 245 ? 2.903 -3.640 -15.938 1.00 77.56 245 LEU A O 1
ATOM 1941 N N . LYS A 1 246 ? 1.300 -3.466 -17.495 1.00 78.31 246 LYS A N 1
ATOM 1942 C CA . LYS A 1 246 ? 0.929 -4.895 -17.468 1.00 78.31 246 LYS A CA 1
ATOM 1943 C C . LYS A 1 246 ? 2.021 -5.811 -18.019 1.00 78.31 246 LYS A C 1
ATOM 1945 O O . LYS A 1 246 ? 2.184 -6.940 -17.562 1.00 78.31 246 LYS A O 1
ATOM 1950 N N . GLU A 1 247 ? 2.736 -5.362 -19.046 1.00 85.31 247 GLU A N 1
ATOM 1951 C CA . GLU A 1 247 ? 3.857 -6.120 -19.603 1.00 85.31 247 GLU A CA 1
ATOM 1952 C C . GLU A 1 247 ? 5.059 -6.112 -18.654 1.00 85.31 247 GLU A C 1
ATOM 1954 O O . GLU A 1 247 ? 5.669 -7.162 -18.444 1.00 85.31 247 GLU A O 1
ATOM 1959 N N . LEU A 1 248 ? 5.322 -4.973 -18.014 1.00 80.75 248 LEU A N 1
ATOM 1960 C CA . LEU A 1 248 ? 6.314 -4.833 -16.960 1.00 80.75 248 LEU A CA 1
ATOM 1961 C C . LEU A 1 248 ? 5.984 -5.732 -15.762 1.00 80.75 248 LEU A C 1
ATOM 1963 O O . LEU A 1 248 ? 6.852 -6.478 -15.322 1.00 80.75 248 LEU A O 1
ATOM 1967 N N . GLU A 1 249 ? 4.739 -5.723 -15.272 1.00 77.88 249 GLU A N 1
ATOM 1968 C CA . GLU A 1 249 ? 4.267 -6.597 -14.186 1.00 77.88 249 GLU A CA 1
ATOM 1969 C C . GLU A 1 249 ? 4.567 -8.068 -14.492 1.00 77.88 249 GLU A C 1
ATOM 1971 O O . GLU A 1 249 ? 5.215 -8.750 -13.697 1.00 77.88 249 GLU A O 1
ATOM 1976 N N . LYS A 1 250 ? 4.175 -8.542 -15.682 1.00 80.62 250 LYS A N 1
ATOM 1977 C CA . LYS A 1 250 ? 4.453 -9.914 -16.116 1.00 80.62 250 LYS A CA 1
ATOM 1978 C C . LYS A 1 250 ? 5.953 -10.219 -16.117 1.00 80.62 250 LYS A C 1
ATOM 1980 O O . LYS A 1 250 ? 6.368 -11.226 -15.555 1.00 80.62 250 LYS A O 1
ATOM 1985 N N . ARG A 1 251 ? 6.772 -9.335 -16.692 1.00 83.81 251 ARG A N 1
ATOM 1986 C CA . ARG A 1 251 ? 8.232 -9.510 -16.730 1.00 83.81 251 ARG A CA 1
ATOM 1987 C C . ARG A 1 251 ? 8.873 -9.520 -15.349 1.00 83.81 251 ARG A C 1
ATOM 1989 O O . ARG A 1 251 ? 9.819 -10.270 -15.134 1.00 83.81 251 ARG A O 1
ATOM 1996 N N . MET A 1 252 ? 8.392 -8.693 -14.423 1.00 79.25 252 MET A N 1
ATOM 1997 C CA . MET A 1 252 ? 8.890 -8.682 -13.048 1.00 79.25 252 MET A CA 1
ATOM 1998 C C . MET A 1 252 ? 8.498 -9.963 -12.306 1.00 79.25 252 MET A C 1
ATOM 2000 O O . MET A 1 252 ? 9.312 -10.488 -11.553 1.00 79.25 252 MET A O 1
ATOM 2004 N N . MET A 1 253 ? 7.305 -10.516 -12.551 1.00 76.50 253 MET A N 1
ATOM 2005 C CA . MET A 1 253 ? 6.927 -11.829 -12.015 1.00 76.50 253 MET A CA 1
ATOM 2006 C C . MET A 1 253 ? 7.808 -12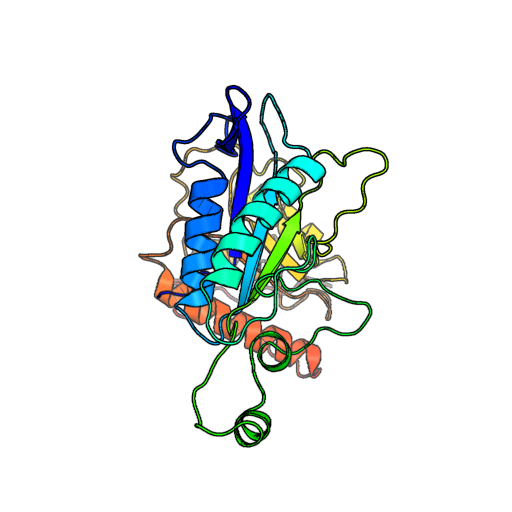.949 -12.573 1.00 76.50 253 MET A C 1
ATOM 2008 O O . MET A 1 253 ? 8.331 -13.744 -11.792 1.00 76.50 253 MET A O 1
ATOM 2012 N N . ASP A 1 254 ? 8.022 -12.976 -13.891 1.00 77.19 254 ASP A N 1
ATOM 2013 C CA . ASP A 1 254 ? 8.887 -13.962 -14.545 1.00 77.19 254 ASP A CA 1
ATOM 2014 C C . ASP A 1 254 ? 10.322 -13.874 -13.995 1.00 77.19 254 ASP A C 1
ATOM 2016 O O . ASP A 1 254 ? 10.914 -14.894 -13.650 1.00 77.19 254 ASP A O 1
ATOM 2020 N N . LEU A 1 255 ? 10.851 -12.656 -13.805 1.00 76.56 255 LEU A N 1
ATOM 2021 C CA . LEU A 1 255 ? 12.142 -12.427 -13.149 1.00 76.56 255 LEU A CA 1
ATOM 2022 C C . LEU A 1 255 ? 12.161 -12.960 -11.716 1.00 76.56 255 LEU A C 1
ATOM 2024 O O . LEU A 1 255 ? 13.102 -13.649 -11.326 1.00 76.56 255 LEU A O 1
ATOM 2028 N N . ASN A 1 256 ? 11.170 -12.590 -10.905 1.00 73.38 256 ASN A N 1
ATOM 2029 C CA . ASN A 1 256 ? 11.128 -12.978 -9.500 1.00 73.38 256 ASN A CA 1
ATOM 2030 C C . ASN A 1 256 ? 11.078 -14.512 -9.378 1.00 73.38 256 ASN A C 1
ATOM 2032 O O . ASN A 1 256 ? 11.790 -15.083 -8.552 1.00 73.38 256 ASN A O 1
ATOM 2036 N N . PHE A 1 257 ? 10.316 -15.184 -10.249 1.00 74.00 257 PHE A N 1
ATOM 2037 C CA . PHE A 1 257 ? 10.257 -16.644 -10.332 1.00 74.00 257 PHE A CA 1
ATOM 2038 C C . PHE A 1 257 ? 11.572 -17.268 -10.826 1.00 74.00 257 PHE A C 1
ATOM 2040 O O . PHE A 1 257 ? 12.047 -18.244 -10.248 1.00 74.00 257 PHE A O 1
ATOM 2047 N N . ALA A 1 258 ? 12.197 -16.696 -11.856 1.00 73.56 258 ALA A N 1
ATOM 2048 C CA . ALA A 1 258 ? 13.505 -17.100 -12.375 1.00 73.56 258 ALA A CA 1
ATOM 2049 C C . ALA A 1 258 ? 14.597 -17.024 -11.292 1.00 73.56 258 ALA A C 1
ATOM 2051 O O . ALA A 1 258 ? 15.309 -17.998 -11.043 1.00 73.56 258 ALA A O 1
ATOM 2052 N N . LYS A 1 259 ? 14.664 -15.902 -10.563 1.00 71.62 259 LYS A N 1
ATOM 2053 C CA . LYS A 1 259 ? 15.574 -15.714 -9.422 1.00 71.62 259 LYS A CA 1
ATOM 2054 C C . LYS A 1 259 ? 15.293 -16.704 -8.290 1.00 71.62 259 LYS A C 1
ATOM 2056 O O . LYS A 1 259 ? 16.233 -17.267 -7.737 1.00 71.62 259 LYS A O 1
ATOM 2061 N N . TRP A 1 260 ? 14.021 -16.944 -7.962 1.00 69.50 260 TRP A N 1
ATOM 2062 C CA . TRP A 1 260 ? 13.630 -17.910 -6.930 1.00 69.50 260 TRP A CA 1
ATOM 2063 C C . TRP A 1 260 ? 13.978 -19.359 -7.309 1.00 69.50 260 TRP A C 1
ATOM 2065 O O . TRP A 1 260 ? 14.446 -20.120 -6.468 1.00 69.50 260 TRP A O 1
ATOM 2075 N N . SER A 1 261 ? 13.793 -19.729 -8.578 1.00 72.88 261 SER A N 1
ATOM 2076 C CA . SER A 1 261 ? 14.076 -21.074 -9.100 1.00 72.88 261 SER A CA 1
ATOM 2077 C C . SER A 1 261 ? 15.547 -21.309 -9.469 1.00 72.88 261 SER A C 1
ATOM 2079 O O . SER A 1 261 ? 15.916 -22.432 -9.805 1.00 72.88 261 SER A O 1
ATOM 2081 N N . GLY A 1 262 ? 16.394 -20.275 -9.406 1.00 68.62 262 GLY A N 1
ATOM 2082 C CA . GLY A 1 262 ? 17.810 -20.350 -9.779 1.00 68.62 262 GLY A CA 1
ATOM 2083 C C . GLY A 1 262 ? 18.069 -20.431 -11.290 1.00 68.62 262 GLY A C 1
ATOM 2084 O O . GLY A 1 262 ? 19.203 -20.688 -11.693 1.00 68.62 262 GLY A O 1
ATOM 2085 N N . ASN A 1 263 ? 17.048 -20.203 -12.123 1.00 68.69 263 ASN A N 1
ATOM 2086 C CA . ASN A 1 263 ? 17.145 -20.200 -13.583 1.00 68.69 263 ASN A CA 1
ATOM 2087 C C . ASN A 1 263 ? 17.288 -18.764 -14.091 1.00 68.69 263 ASN A C 1
ATOM 2089 O O . ASN A 1 263 ? 16.301 -18.065 -14.288 1.00 68.69 263 ASN A O 1
ATOM 2093 N N . TYR A 1 264 ? 18.525 -18.311 -14.277 1.00 65.38 264 TYR A N 1
ATOM 2094 C CA . TYR A 1 264 ? 18.824 -16.924 -14.633 1.00 65.38 264 TYR A CA 1
ATOM 2095 C C . TYR A 1 264 ? 18.567 -16.641 -16.111 1.00 65.38 264 TYR A C 1
ATOM 2097 O O . TYR A 1 264 ? 19.373 -17.017 -16.963 1.00 65.38 264 TYR A O 1
ATOM 2105 N N . ASP A 1 265 ? 17.512 -15.883 -16.390 1.00 66.31 265 ASP A N 1
ATOM 2106 C CA . ASP A 1 265 ? 17.305 -15.262 -17.692 1.00 66.31 265 ASP A CA 1
ATOM 2107 C C . ASP A 1 265 ? 17.579 -13.760 -17.631 1.00 66.31 265 ASP A C 1
ATOM 2109 O O . ASP A 1 265 ? 17.195 -13.057 -16.694 1.00 66.31 265 ASP A O 1
ATOM 2113 N N . VAL A 1 266 ? 18.258 -13.261 -18.665 1.00 74.88 266 VAL A N 1
ATOM 2114 C CA . VAL A 1 266 ? 18.506 -11.827 -18.831 1.00 74.88 266 VAL A CA 1
ATOM 2115 C C . VAL A 1 266 ? 17.181 -11.134 -19.126 1.00 74.88 266 VAL A C 1
ATOM 2117 O O . VAL A 1 266 ? 16.527 -11.421 -20.133 1.00 74.88 266 VAL A O 1
ATOM 2120 N N . ILE A 1 267 ? 16.822 -10.160 -18.295 1.00 76.81 267 ILE A N 1
ATOM 2121 C CA . ILE A 1 267 ? 15.691 -9.280 -18.557 1.00 76.81 267 ILE A CA 1
ATOM 2122 C C . ILE A 1 267 ? 16.039 -8.394 -19.745 1.00 76.81 267 ILE A C 1
ATOM 2124 O O . ILE A 1 267 ? 16.989 -7.604 -19.708 1.00 76.81 267 ILE A O 1
ATOM 2128 N N . LYS A 1 268 ? 15.229 -8.513 -20.793 1.00 81.56 268 LYS A N 1
ATOM 2129 C CA . LYS A 1 268 ? 15.283 -7.652 -21.974 1.00 81.56 268 LYS A CA 1
ATOM 2130 C C . LYS A 1 268 ? 14.407 -6.418 -21.765 1.00 81.56 268 LYS A C 1
ATOM 2132 O O . LYS A 1 268 ? 13.406 -6.549 -21.066 1.00 81.56 268 LYS A O 1
ATOM 2137 N N . PRO A 1 269 ? 14.733 -5.269 -22.378 1.00 83.25 269 PRO A N 1
ATOM 2138 C CA . PRO A 1 269 ? 13.867 -4.094 -22.357 1.00 83.25 269 PRO A CA 1
ATOM 2139 C C . PRO A 1 269 ? 12.472 -4.375 -22.919 1.00 83.25 269 PRO A C 1
ATOM 2141 O O . PRO A 1 269 ? 12.281 -5.305 -23.709 1.00 83.25 269 PRO A O 1
ATOM 2144 N N . SER A 1 270 ? 11.506 -3.536 -22.544 1.00 85.00 270 SER A N 1
ATOM 2145 C CA . SER A 1 270 ? 10.128 -3.673 -23.015 1.00 85.00 270 SER A CA 1
ATOM 2146 C C . SER A 1 270 ? 10.015 -3.467 -24.518 1.00 85.00 270 SER A C 1
ATOM 2148 O O . SER A 1 270 ? 10.649 -2.589 -25.102 1.00 85.00 270 SER A O 1
ATOM 2150 N N . LYS A 1 271 ? 9.084 -4.205 -25.129 1.00 85.38 271 LYS A N 1
ATOM 2151 C CA . LYS A 1 271 ? 8.642 -3.984 -26.514 1.00 85.38 271 LYS A CA 1
ATOM 2152 C C . LYS A 1 271 ? 8.011 -2.604 -26.751 1.00 85.38 271 LYS A C 1
ATOM 2154 O O . LYS A 1 271 ? 7.761 -2.248 -27.898 1.00 85.38 271 LYS A O 1
ATOM 2159 N N . PHE A 1 272 ? 7.674 -1.875 -25.686 1.00 83.25 272 PHE A N 1
ATOM 2160 C CA . PHE A 1 272 ? 7.088 -0.536 -25.759 1.00 83.25 272 PHE A CA 1
ATOM 2161 C C . PHE A 1 272 ? 8.139 0.586 -25.796 1.00 83.25 272 PHE A C 1
ATOM 2163 O O . PHE A 1 272 ? 7.767 1.742 -25.972 1.00 83.25 272 PHE A O 1
ATOM 2170 N N . VAL A 1 273 ? 9.430 0.260 -25.670 1.00 81.81 273 VAL A N 1
ATOM 2171 C CA . VAL A 1 273 ? 10.543 1.208 -25.819 1.00 81.81 273 VAL A CA 1
ATOM 2172 C C . VAL A 1 273 ? 10.928 1.298 -27.293 1.00 81.81 273 VAL A C 1
ATOM 2174 O O . VAL A 1 273 ? 11.119 0.280 -27.955 1.00 81.81 273 VAL A O 1
ATOM 2177 N N . LYS A 1 274 ? 11.048 2.522 -27.816 1.00 67.12 274 LYS A N 1
ATOM 2178 C CA . LYS A 1 274 ? 11.363 2.758 -29.239 1.00 67.12 274 LYS A CA 1
ATOM 2179 C C . LYS A 1 274 ? 12.828 2.505 -29.606 1.00 67.12 274 LYS A C 1
ATOM 2181 O O . LYS A 1 274 ? 13.117 2.209 -30.761 1.00 67.12 274 LYS A O 1
ATOM 2186 N N . GLU A 1 275 ? 13.738 2.638 -28.648 1.00 63.91 275 GLU A N 1
ATOM 2187 C CA . GLU A 1 275 ? 15.167 2.391 -28.837 1.00 63.91 275 GLU A CA 1
ATOM 2188 C C . GLU A 1 275 ? 15.551 1.021 -28.272 1.00 63.91 275 GLU A C 1
ATOM 2190 O O . GLU A 1 275 ? 15.232 0.704 -27.124 1.00 63.91 275 GLU A O 1
ATOM 2195 N N . GLU A 1 276 ? 16.271 0.211 -29.058 1.00 57.38 276 GLU A N 1
ATOM 2196 C CA . GLU A 1 276 ? 16.900 -1.017 -28.563 1.00 57.38 276 GLU A CA 1
ATOM 2197 C C . GLU A 1 276 ? 17.968 -0.655 -27.521 1.00 57.38 276 GLU A C 1
ATOM 2199 O O . GLU A 1 276 ? 19.146 -0.465 -27.834 1.00 57.38 276 GLU A O 1
ATOM 2204 N N . LYS A 1 277 ? 17.566 -0.556 -26.251 1.00 58.50 277 LYS A N 1
ATOM 2205 C CA . LYS A 1 277 ? 18.525 -0.457 -25.153 1.00 58.50 277 LYS A CA 1
ATOM 2206 C C . LYS A 1 277 ? 19.313 -1.759 -25.089 1.00 58.50 277 LYS A C 1
ATOM 2208 O O . LYS A 1 277 ? 18.763 -2.832 -24.840 1.00 58.50 277 LYS A O 1
ATOM 2213 N N . LYS A 1 278 ? 20.623 -1.679 -25.317 1.00 59.00 278 LYS A N 1
ATOM 2214 C CA . LYS A 1 278 ? 21.508 -2.813 -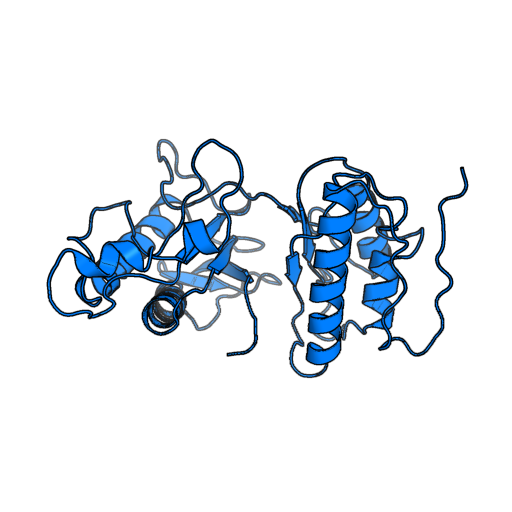25.051 1.00 59.00 278 LYS A CA 1
ATOM 2215 C C . LYS A 1 278 ? 21.486 -3.094 -23.555 1.00 59.00 278 LYS A C 1
ATOM 2217 O O . LYS A 1 278 ? 21.534 -2.169 -22.752 1.00 59.00 278 LYS A O 1
ATOM 2222 N N . VAL A 1 279 ? 21.419 -4.373 -23.199 1.00 63.31 279 VAL A N 1
ATOM 2223 C CA . VAL A 1 279 ? 21.575 -4.802 -21.809 1.00 63.31 279 VAL A CA 1
ATOM 2224 C C . VAL A 1 279 ? 22.959 -4.368 -21.343 1.00 63.31 279 VAL A C 1
ATOM 2226 O O . VAL A 1 279 ? 23.970 -4.851 -21.857 1.00 63.31 279 VAL A O 1
ATOM 2229 N N . GLU A 1 280 ? 22.999 -3.439 -20.398 1.00 68.69 280 GLU A N 1
ATOM 2230 C CA . GLU A 1 280 ? 24.235 -3.036 -19.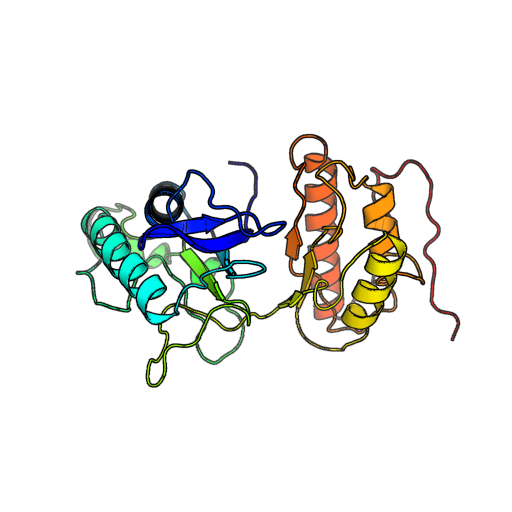748 1.00 68.69 280 GLU A CA 1
ATOM 2231 C C . GLU A 1 280 ? 24.532 -4.024 -18.618 1.00 68.69 280 GLU A C 1
ATOM 2233 O O . GLU A 1 280 ? 23.633 -4.392 -17.867 1.00 68.69 280 GLU A O 1
ATOM 2238 N N . ARG A 1 281 ? 25.785 -4.473 -18.512 1.00 68.88 281 ARG A N 1
ATOM 2239 C CA . ARG A 1 281 ? 26.264 -5.284 -17.383 1.00 68.88 281 ARG A CA 1
ATOM 2240 C C . ARG A 1 281 ? 27.281 -4.509 -16.585 1.00 68.88 281 ARG A C 1
ATOM 2242 O O . ARG A 1 281 ? 28.065 -3.817 -17.222 1.00 68.88 281 ARG A O 1
ATOM 2249 N N . ASP A 1 282 ? 27.328 -4.616 -15.270 1.00 63.91 282 ASP A N 1
ATOM 2250 C CA . ASP A 1 282 ? 28.401 -4.015 -14.484 1.00 63.91 282 ASP A CA 1
ATOM 2251 C C . ASP A 1 282 ? 29.765 -4.509 -14.986 1.00 63.91 282 ASP A C 1
ATOM 2253 O O . ASP A 1 282 ? 29.951 -5.688 -15.294 1.00 63.91 282 ASP A O 1
ATOM 2257 N N . GLU A 1 283 ? 30.720 -3.590 -15.109 1.00 57.25 283 GLU A N 1
ATOM 2258 C CA . GLU A 1 283 ? 32.121 -3.982 -15.250 1.00 57.25 283 GLU A CA 1
ATOM 2259 C C . GLU A 1 283 ? 32.584 -4.547 -13.904 1.00 57.25 283 GLU A C 1
ATOM 2261 O O . GLU A 1 283 ? 32.412 -3.892 -12.873 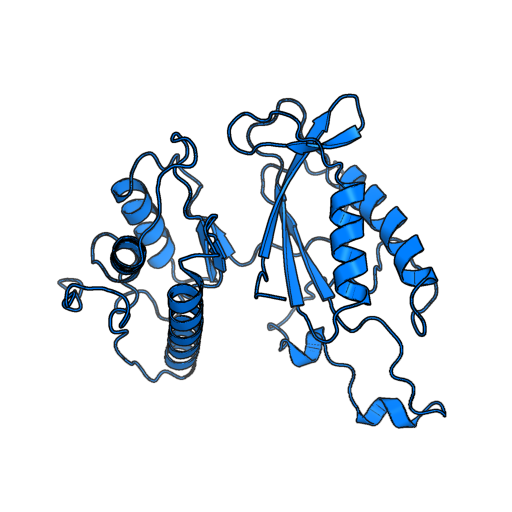1.00 57.25 283 GLU A O 1
ATOM 2266 N N . LEU A 1 284 ? 33.085 -5.786 -13.939 1.00 43.22 284 LEU A N 1
ATOM 2267 C CA . LEU A 1 284 ? 33.724 -6.469 -12.811 1.00 43.22 284 LEU A CA 1
ATOM 2268 C C . LEU A 1 284 ? 34.996 -5.738 -12.373 1.00 43.22 284 LEU A C 1
ATOM 2270 O O . LEU A 1 284 ? 35.789 -5.364 -13.269 1.00 43.22 284 LEU A O 1
#

pLDDT: mean 75.65, std 14.55, range [30.86, 95.88]

Nearest PDB structures (foldseek):
  2ptd-assembly1_A  TM=5.763E-01  e=7.984E-03  Bacillus cereus
  2or2-assembly1_B  TM=5.134E-01  e=1.256E-02  Bacillus thuringiensis
  3tdn-assembly1_A  TM=6.317E-01  e=7.883E-01  synthetic construct
  8hmh-assembly2_A  TM=4.135E-01  e=4.237E+00  Arabidopsis thaliana

Mean predicted aligned error: 11.18 Å

InterPro domains:
  IPR017946 PLC-like phosphodiesterase, TIM beta/alpha-barrel domain superfamily [G3DSA:3.20.20.190] (1-264)

Sequence (284 aa):
MIGIRYLDINLCKHQGIITTCSSKDGSALQKTFTDVLNDIFHFSRDSVQQFFIVNIKSENVAQPVETKEVEAVIDELCKFHTEATAGTDEFVKKECPFIYTRGPGPWPSVADVVEYYPDMAQWEGDGEVVGVRTKFMLTMSDQVVPTPGYHAAYFSPTFWRSTHKEPVLSVDDLKSNIRKECRIPAGGIALGVYLSTQPSNVDYTPEMIEDILLSRKGCNLNDSPLNTFISLFSADQYRDQLPYLKELEKRMMDLNFAKWSGNYDVIKPSKFVKEEKKVERDEL

Solvent-accessible surface area (backbone atoms only — not comparable to full-atom values): 16556 Å² total; per-residue (Å²): 132,89,82,79,45,68,45,82,44,33,34,21,50,53,98,87,39,62,22,30,23,40,70,86,73,27,45,77,48,92,50,36,46,67,58,54,48,49,54,52,50,50,48,28,69,75,40,72,64,40,69,34,37,40,36,41,34,16,50,66,37,94,37,56,41,43,50,64,60,56,50,51,55,48,44,58,52,40,38,57,55,35,78,71,38,63,72,49,71,82,77,46,87,76,54,47,80,46,54,48,55,75,70,92,74,82,85,74,53,67,55,73,69,22,48,80,60,76,81,65,50,74,76,64,95,75,73,71,93,61,41,73,27,11,29,33,30,34,27,62,43,89,53,39,42,78,42,88,98,61,82,80,62,62,56,25,80,68,64,51,49,67,50,71,87,54,85,20,79,45,74,65,47,45,14,46,38,37,23,59,59,29,63,41,74,51,54,27,34,29,45,65,77,65,52,70,78,62,78,97,69,81,78,80,44,64,59,54,54,48,42,39,41,41,28,76,66,11,28,18,59,82,76,29,43,74,51,44,37,78,71,41,80,50,74,94,68,53,82,90,41,42,73,54,53,54,52,49,52,52,51,48,51,53,46,49,49,23,47,73,71,71,51,87,71,81,76,70,75,63,92,80,38,92,65,90,68,73,85,56,73,78,85,128

Radius of gyration: 20.6 Å; Cα contacts (8 Å, |Δi|>4): 471; chains: 1; bounding box: 61×49×55 Å